Protein AF-A0A7Z0QIS0-F1 (afdb_monomer)

InterPro domains:
  IPR009291 Vacuolar protein sorting-associated protein 62 [PF06101] (7-170)

Sequence (200 aa):
MAWPTLAELVSNFAPILHLDKDEVNLPSSTDWYIGQVGYQAAGGIYSGPGQWNWGTAEQSSPDDYLVAPQAIWASLMKGYIPTATSYVHVLPVDDRTDMVDLQYWLFYPYNGQETFEVTGWTGSTGQALMPLSIHWGDWECVTVRVNIDQQVLGVFFSQHSGGQWCSPNDGFLSLSGTHPNVYVAERVACQLSGREQQHL

Secondary structure (DSSP, 8-state):
-----HHHHHHHT--EEEE-TT-----B-HHHHHHHSEEE-TTS-EE-TTS--GGG-SS--TT-EEE--GGGHHHHHT--GGG--EEEEEEEETTEEEEEEEEEEEEEEEEEEEEEEEE-TTS-EEEEEEEEEEEEEEEEEEEEEEETTS-EEEEEEEETTEEEEE-TTSSS-EEETTEEEEEES-SSSSEE--S-EE--

Radius of gyration: 19.56 Å; Cα contacts (8 Å, |Δi|>4): 401; chains: 1; bounding box: 49×55×50 Å

Solvent-accessible surface area (backbone atoms only — not comparable to full-atom values): 11487 Å² total; per-residue (Å²): 131,72,78,71,54,72,67,54,52,55,63,56,47,41,65,46,79,44,71,37,92,86,61,58,61,30,44,15,25,67,70,62,49,53,51,62,26,19,44,35,44,64,98,56,66,72,31,54,50,70,68,61,53,80,93,70,52,87,76,79,55,94,73,37,47,77,42,76,51,75,96,45,45,82,57,44,30,45,32,40,64,96,58,43,48,75,50,75,48,81,38,76,37,85,100,36,95,55,34,36,34,39,35,41,32,37,34,22,46,29,54,50,54,39,34,49,46,48,67,44,99,86,73,51,74,48,76,46,79,40,94,82,44,67,49,70,63,41,78,49,48,39,33,40,30,33,37,61,86,75,42,77,62,31,37,33,29,40,42,90,100,49,62,48,78,40,32,64,86,71,77,61,43,51,62,66,82,63,16,38,57,41,32,37,69,43,103,54,97,58,36,38,61,59,62,60,74,57,86,111

Foldseek 3Di:
DDDDDPVCLCVLAAADEDEPPPQQFDFEDPVVLQQQKWKDDDVDDIQGRPRDDPVPCPDDDPPIDIGHDPVCPSVLRNYDVVHWDWDWDWADDPPDPFKIKIKTKTKTQWLDFAKDWDQDPVRDIDIDTDPPRTDGIDIWIKIFMAGNVGATQWIWGDDPPGTDTDGPPNVQWDDPNSHTHEYECDPGPHHRDSYDDDDD

Organism: NCBI:txid2823807

Mean predicted aligned error: 8.11 Å

Structure (mmCIF, N/CA/C/O backbone):
data_AF-A0A7Z0QIS0-F1
#
_entry.id   AF-A0A7Z0QIS0-F1
#
loop_
_atom_site.group_PDB
_atom_site.id
_atom_site.type_symbol
_atom_site.label_atom_id
_atom_site.label_alt_id
_atom_site.label_comp_id
_atom_site.label_asym_id
_atom_site.label_entity_id
_atom_site.label_seq_id
_atom_site.pdbx_PDB_ins_code
_atom_site.Cartn_x
_atom_site.Cartn_y
_atom_site.Cartn_z
_atom_site.occupancy
_atom_site.B_iso_or_equiv
_atom_site.auth_seq_id
_atom_site.auth_comp_id
_atom_site.auth_asym_id
_atom_site.auth_atom_id
_atom_site.pdbx_PDB_model_num
ATOM 1 N N . MET A 1 1 ? -14.471 -6.073 27.883 1.00 63.09 1 MET A N 1
ATOM 2 C CA . MET A 1 1 ? -14.705 -6.787 26.609 1.00 63.09 1 MET A CA 1
ATOM 3 C C . MET A 1 1 ? -13.397 -7.419 26.160 1.00 63.09 1 MET A C 1
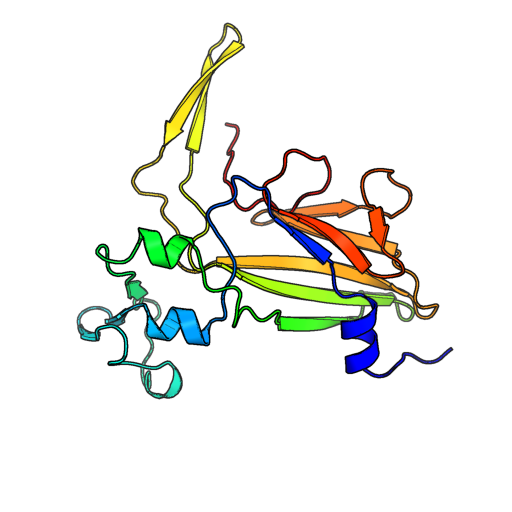ATOM 5 O O . MET A 1 1 ? -12.363 -7.047 26.700 1.00 63.09 1 MET A O 1
ATOM 9 N N . ALA A 1 2 ? -13.443 -8.409 25.270 1.00 84.31 2 ALA A N 1
ATOM 10 C CA . ALA A 1 2 ? -12.252 -9.037 24.698 1.00 84.31 2 ALA A CA 1
ATOM 11 C C . ALA A 1 2 ? -12.100 -8.587 23.242 1.00 84.31 2 ALA A C 1
ATOM 13 O O . ALA A 1 2 ? -13.108 -8.351 22.576 1.00 84.31 2 ALA A O 1
ATOM 14 N N . TRP A 1 3 ? -10.860 -8.478 22.765 1.00 91.62 3 TRP A N 1
ATOM 15 C CA . TRP A 1 3 ? -10.592 -8.241 21.350 1.00 91.62 3 TRP A CA 1
ATOM 16 C C . TRP A 1 3 ? -11.151 -9.394 20.499 1.00 91.62 3 TRP A C 1
ATOM 18 O O . TRP A 1 3 ? -11.109 -10.547 20.948 1.00 91.62 3 TRP A O 1
ATOM 28 N N . PRO A 1 4 ? -11.658 -9.113 19.285 1.00 92.75 4 PRO A N 1
ATOM 29 C CA . PRO A 1 4 ? -11.966 -10.157 18.316 1.00 92.75 4 PRO A CA 1
ATOM 30 C C . PRO A 1 4 ? -10.673 -10.844 17.847 1.00 92.75 4 PRO A C 1
ATOM 32 O O . PRO A 1 4 ? -9.563 -10.472 18.246 1.00 92.75 4 PRO A O 1
ATOM 35 N N . THR A 1 5 ? -10.790 -11.861 16.994 1.00 95.19 5 THR A N 1
ATOM 36 C CA . THR A 1 5 ? -9.597 -12.464 16.384 1.00 95.19 5 THR A CA 1
ATOM 37 C C . THR A 1 5 ? -8.830 -11.429 15.556 1.00 95.19 5 THR A C 1
ATOM 39 O O . THR A 1 5 ? -9.401 -10.454 15.070 1.00 95.19 5 THR A O 1
ATOM 42 N N . LEU A 1 6 ? -7.529 -11.653 15.344 1.00 93.75 6 LEU A N 1
ATOM 43 C CA . LEU A 1 6 ? -6.703 -10.753 14.531 1.00 93.75 6 LEU A CA 1
ATOM 44 C C . LEU A 1 6 ? -7.280 -10.559 13.119 1.00 93.75 6 LEU A C 1
ATOM 46 O O . LEU A 1 6 ? -7.303 -9.444 12.609 1.00 93.75 6 LEU A O 1
ATOM 50 N N . ALA A 1 7 ? -7.783 -11.636 12.511 1.00 95.19 7 ALA A N 1
ATOM 51 C CA . ALA A 1 7 ? -8.381 -11.593 11.180 1.00 95.19 7 ALA A CA 1
ATOM 52 C C . ALA A 1 7 ? -9.670 -10.758 11.151 1.00 95.19 7 ALA A C 1
ATOM 54 O O . ALA A 1 7 ? -9.850 -9.946 10.248 1.00 95.19 7 ALA A O 1
ATOM 55 N N . GLU A 1 8 ? -10.544 -10.915 12.149 1.00 95.81 8 GLU A N 1
ATOM 56 C CA . GLU A 1 8 ? -11.755 -10.096 12.277 1.00 95.81 8 GLU A CA 1
ATOM 57 C C . GLU A 1 8 ? -11.409 -8.630 12.528 1.00 95.81 8 GLU A C 1
ATOM 59 O O . GLU A 1 8 ? -11.987 -7.756 11.896 1.00 95.81 8 GLU A O 1
ATOM 64 N N . LEU A 1 9 ? -10.439 -8.348 13.402 1.00 95.38 9 LEU A N 1
ATOM 65 C CA . LEU A 1 9 ? -9.998 -6.987 13.696 1.00 95.38 9 LEU A CA 1
ATOM 66 C C . LEU A 1 9 ? -9.494 -6.281 12.428 1.00 95.38 9 LEU A C 1
ATOM 68 O O . LEU A 1 9 ? -9.959 -5.198 12.089 1.00 95.38 9 LEU A O 1
ATOM 72 N N . VAL A 1 10 ? -8.589 -6.923 11.692 1.00 96.75 10 VAL A N 1
ATOM 73 C CA . VAL A 1 10 ? -8.047 -6.383 10.439 1.00 96.75 10 VAL A CA 1
ATOM 74 C C . VAL A 1 10 ? -9.136 -6.244 9.372 1.00 96.75 10 VAL A C 1
ATOM 76 O O . VAL A 1 10 ? -9.196 -5.240 8.672 1.00 96.75 10 VAL A O 1
ATOM 79 N N . SER A 1 11 ? -10.034 -7.222 9.245 1.00 96.62 11 SER A N 1
ATOM 80 C CA . SER A 1 11 ? -11.086 -7.160 8.229 1.00 96.62 11 SER A CA 1
ATOM 81 C C . SER A 1 11 ? -12.150 -6.108 8.546 1.00 96.62 11 SER A C 1
ATOM 83 O O . SER A 1 11 ? -12.613 -5.436 7.631 1.00 96.62 11 SER A O 1
ATOM 85 N N . ASN A 1 12 ? -12.552 -5.953 9.810 1.00 96.94 12 ASN A N 1
ATOM 86 C CA . ASN A 1 12 ? -13.653 -5.068 10.208 1.00 96.94 12 ASN A CA 1
ATOM 87 C C . ASN A 1 12 ? -13.291 -3.585 10.092 1.00 96.94 12 ASN A C 1
ATOM 89 O O . ASN A 1 12 ? -14.176 -2.750 9.929 1.00 96.94 12 ASN A O 1
ATOM 93 N N . PHE A 1 13 ? -12.007 -3.247 10.183 1.00 97.56 13 PHE A N 1
ATOM 94 C CA . PHE A 1 13 ? -11.531 -1.862 10.176 1.00 97.56 13 PHE A CA 1
ATOM 95 C C . PHE A 1 13 ? -10.683 -1.528 8.947 1.00 97.56 13 PHE A C 1
ATOM 97 O O . PHE A 1 13 ? -10.024 -0.487 8.923 1.00 97.56 13 PHE A O 1
ATOM 104 N N . ALA A 1 14 ? -10.692 -2.395 7.930 1.00 97.25 14 ALA A N 1
ATOM 105 C CA . ALA A 1 14 ? -9.973 -2.159 6.687 1.00 97.25 14 ALA A CA 1
ATOM 106 C C . ALA A 1 14 ? -10.491 -0.885 5.996 1.00 97.25 14 ALA A C 1
ATOM 108 O O . ALA A 1 14 ? -11.708 -0.729 5.860 1.00 97.25 14 ALA A O 1
ATOM 109 N N . PRO A 1 15 ? -9.616 0.026 5.545 1.00 95.81 15 PRO A N 1
ATOM 110 C CA . PRO A 1 15 ? -10.049 1.208 4.818 1.00 95.81 15 PRO A CA 1
ATOM 111 C C . PRO A 1 15 ? -10.618 0.839 3.443 1.00 95.81 15 PRO A C 1
ATOM 113 O O . PRO A 1 15 ? -10.159 -0.095 2.783 1.00 95.81 15 PRO A O 1
ATOM 116 N N . ILE A 1 16 ? -11.595 1.618 2.989 1.00 95.00 16 ILE A N 1
ATOM 117 C CA . ILE A 1 16 ? -12.055 1.629 1.601 1.00 95.00 16 ILE A CA 1
ATOM 118 C C . ILE A 1 16 ? -11.274 2.723 0.885 1.00 95.00 16 ILE A C 1
ATOM 120 O O . ILE A 1 16 ? -11.418 3.904 1.201 1.00 95.00 16 ILE A O 1
ATOM 124 N N . LEU A 1 17 ? -10.449 2.319 -0.077 1.00 90.50 17 LEU A N 1
ATOM 125 C CA . LEU A 1 17 ? -9.687 3.243 -0.906 1.00 90.50 17 LEU A CA 1
ATOM 126 C C . LEU A 1 17 ? -10.546 3.731 -2.071 1.00 90.50 17 LEU A C 1
ATOM 128 O O . LEU A 1 17 ? -11.044 2.932 -2.866 1.00 90.50 17 LEU A O 1
ATOM 132 N N . HIS A 1 18 ? -10.663 5.044 -2.191 1.00 88.94 18 HIS A N 1
ATOM 133 C CA . HIS A 1 18 ? -11.250 5.733 -3.330 1.00 88.94 18 HIS A CA 1
ATOM 134 C C . HIS A 1 18 ? -10.100 6.335 -4.132 1.00 88.94 18 HIS A C 1
ATOM 136 O O . HIS A 1 18 ? -9.403 7.230 -3.657 1.00 88.94 18 HIS A O 1
ATOM 142 N N . LEU A 1 19 ? -9.858 5.785 -5.318 1.00 84.00 19 LEU A N 1
ATOM 143 C CA . LEU A 1 19 ? -8.818 6.267 -6.221 1.00 84.00 19 LEU A CA 1
ATOM 144 C C . LEU A 1 19 ? -9.416 7.357 -7.110 1.00 84.00 19 LEU A C 1
ATOM 146 O O . LEU A 1 19 ? -10.493 7.148 -7.680 1.00 84.00 19 LEU A O 1
ATOM 150 N N . ASP A 1 20 ? -8.731 8.496 -7.230 1.00 82.31 20 ASP A N 1
ATOM 151 C CA . ASP A 1 20 ? -9.156 9.548 -8.153 1.00 82.31 20 ASP A CA 1
ATOM 152 C C . ASP A 1 20 ? -9.256 8.987 -9.586 1.00 82.31 20 ASP A C 1
ATOM 154 O O . ASP A 1 20 ? -8.468 8.142 -10.015 1.00 82.31 20 ASP A O 1
ATOM 158 N N . LYS A 1 21 ? -10.253 9.446 -10.348 1.00 80.25 21 LYS A N 1
ATOM 159 C CA . LYS A 1 21 ? -10.489 8.999 -11.733 1.00 80.25 21 LYS A CA 1
ATOM 160 C C . LYS A 1 21 ? -9.312 9.297 -12.675 1.00 80.25 21 LYS A C 1
ATOM 162 O O . LYS A 1 21 ? -9.190 8.644 -13.711 1.00 80.25 21 LYS A O 1
ATOM 167 N N . ASP A 1 22 ? -8.505 10.303 -12.342 1.00 79.25 22 ASP A N 1
ATOM 168 C CA . ASP A 1 22 ? -7.311 10.728 -13.067 1.00 79.25 22 ASP A CA 1
ATOM 169 C C . ASP A 1 22 ? -6.033 10.181 -12.403 1.00 79.25 22 ASP A C 1
ATOM 171 O O . ASP A 1 22 ? -4.921 10.560 -12.794 1.00 79.25 22 ASP A O 1
ATOM 175 N N . GLU A 1 23 ? -6.169 9.306 -11.398 1.00 80.81 23 GLU A N 1
ATOM 176 C CA . GLU A 1 23 ? -5.038 8.611 -10.803 1.00 80.81 23 GLU A CA 1
ATOM 177 C C . GLU A 1 23 ? -4.550 7.504 -11.737 1.00 80.81 23 GLU A C 1
ATOM 179 O O . GLU A 1 23 ? -5.297 6.629 -12.182 1.00 80.81 23 GLU A O 1
ATOM 184 N N . VAL A 1 24 ? -3.268 7.584 -12.075 1.00 81.00 24 VAL A N 1
ATOM 185 C CA . VAL A 1 24 ? -2.614 6.692 -13.037 1.00 81.00 24 VAL A CA 1
ATOM 186 C C . VAL A 1 24 ? -1.645 5.739 -12.352 1.00 81.00 24 VAL A C 1
ATOM 188 O O . VAL A 1 24 ? -1.289 4.723 -12.951 1.00 81.00 24 VAL A O 1
ATOM 191 N N . ASN A 1 25 ? -1.272 6.044 -11.108 1.00 87.12 25 ASN A N 1
ATOM 192 C CA . ASN A 1 25 ? -0.418 5.244 -10.254 1.00 87.12 25 ASN A CA 1
ATOM 193 C C . ASN A 1 25 ? -1.305 4.384 -9.361 1.00 87.12 25 ASN A C 1
ATOM 195 O O . ASN A 1 25 ? -1.931 4.869 -8.421 1.00 87.12 25 ASN A O 1
ATOM 199 N N . LEU A 1 26 ? -1.400 3.096 -9.679 1.00 90.06 26 LEU A N 1
ATOM 200 C CA . LEU A 1 26 ? -2.284 2.176 -8.962 1.00 90.06 26 LEU A CA 1
ATOM 201 C C . LEU A 1 26 ? -1.458 1.165 -8.159 1.00 90.06 26 LEU A C 1
ATOM 203 O O . LEU A 1 26 ? -0.320 0.860 -8.534 1.00 90.06 26 LEU A O 1
ATOM 207 N N . PRO A 1 27 ? -2.016 0.600 -7.074 1.00 92.81 27 PRO A N 1
ATOM 208 C CA . PRO A 1 27 ? -1.289 -0.363 -6.267 1.00 92.81 27 PRO A CA 1
ATOM 209 C C . PRO A 1 27 ? -1.117 -1.709 -6.988 1.00 92.81 27 PRO A C 1
ATOM 211 O O . PRO A 1 27 ? -1.795 -2.041 -7.968 1.00 92.81 27 PRO A O 1
ATOM 214 N N . SER A 1 28 ? -0.200 -2.519 -6.470 1.00 94.81 28 SER A N 1
ATOM 215 C CA . SER A 1 28 ? 0.034 -3.902 -6.899 1.00 94.81 28 SER A CA 1
ATOM 216 C C . SER A 1 28 ? 0.524 -4.753 -5.723 1.00 94.81 28 SER A C 1
ATOM 218 O O . SER A 1 28 ? 0.742 -4.237 -4.628 1.00 94.81 28 SER A O 1
ATOM 220 N N . SER A 1 29 ? 0.705 -6.061 -5.921 1.00 94.88 29 SER A N 1
ATOM 221 C CA . SER A 1 29 ? 1.529 -6.842 -4.995 1.00 94.88 29 SER A CA 1
ATOM 222 C C . SER A 1 29 ? 3.010 -6.644 -5.289 1.00 94.88 29 SER A C 1
ATOM 224 O O . SER A 1 29 ? 3.428 -6.497 -6.440 1.00 94.88 29 SER A O 1
ATOM 226 N N . THR A 1 30 ? 3.820 -6.760 -4.241 1.00 93.06 30 THR A N 1
ATOM 227 C CA . THR A 1 30 ? 5.277 -6.874 -4.353 1.00 93.06 30 THR A CA 1
ATOM 228 C C . THR A 1 30 ? 5.679 -8.020 -5.276 1.00 93.06 30 THR A C 1
ATOM 230 O O . THR A 1 30 ? 6.542 -7.837 -6.123 1.00 93.06 30 THR A O 1
ATOM 233 N N . ASP A 1 31 ? 5.015 -9.175 -5.188 1.00 91.75 31 ASP A N 1
ATOM 234 C CA . ASP A 1 31 ? 5.336 -10.344 -6.017 1.00 91.75 31 ASP A CA 1
ATOM 235 C C . ASP A 1 31 ? 5.151 -10.066 -7.512 1.00 91.75 31 ASP A C 1
ATOM 237 O O . ASP A 1 31 ? 6.001 -10.429 -8.327 1.00 91.75 31 ASP A O 1
ATOM 241 N N . TRP A 1 32 ? 4.060 -9.382 -7.881 1.00 93.81 32 TRP A N 1
ATOM 242 C CA . TRP A 1 32 ? 3.836 -8.983 -9.267 1.00 93.81 32 TRP A CA 1
ATOM 243 C C . TRP A 1 32 ? 4.928 -8.023 -9.740 1.00 93.81 32 TRP A C 1
ATOM 245 O O . TRP A 1 32 ? 5.511 -8.247 -10.804 1.00 93.81 32 TRP A O 1
ATOM 255 N N . TYR A 1 33 ? 5.232 -7.000 -8.934 1.00 93.62 33 TYR A N 1
ATOM 256 C CA . TYR A 1 33 ? 6.229 -5.976 -9.245 1.00 93.62 33 TYR A CA 1
ATOM 257 C C . TYR A 1 33 ? 7.642 -6.546 -9.404 1.00 93.62 33 TYR A C 1
ATOM 259 O O . TYR A 1 33 ? 8.321 -6.239 -10.384 1.00 93.62 33 TYR A O 1
ATOM 267 N N . ILE A 1 34 ? 8.067 -7.424 -8.493 1.00 91.75 34 ILE A N 1
ATOM 268 C CA . ILE A 1 34 ? 9.366 -8.109 -8.553 1.00 91.75 34 ILE A CA 1
ATOM 269 C C . ILE A 1 34 ? 9.491 -8.914 -9.852 1.00 91.75 34 ILE A C 1
ATOM 271 O O . ILE A 1 34 ? 10.554 -8.932 -10.468 1.00 91.75 34 ILE A O 1
ATOM 275 N N . GLY A 1 35 ? 8.392 -9.506 -10.330 1.00 92.12 35 GLY A N 1
ATOM 276 C CA . GLY A 1 35 ? 8.349 -10.168 -11.634 1.00 92.12 35 GLY A CA 1
ATOM 277 C C . GLY A 1 35 ? 8.506 -9.232 -12.843 1.00 92.12 35 GLY A C 1
ATOM 278 O O . GLY A 1 35 ? 8.837 -9.716 -13.924 1.00 92.12 35 GLY A O 1
ATOM 279 N N . GLN A 1 36 ? 8.284 -7.920 -12.688 1.00 93.81 36 GLN A N 1
ATOM 280 C CA . GLN A 1 36 ? 8.376 -6.929 -13.773 1.00 93.81 36 GLN A CA 1
ATOM 281 C C . GLN A 1 36 ? 9.726 -6.210 -13.850 1.00 93.81 36 GLN A C 1
ATOM 283 O O . GLN A 1 36 ? 10.081 -5.692 -14.912 1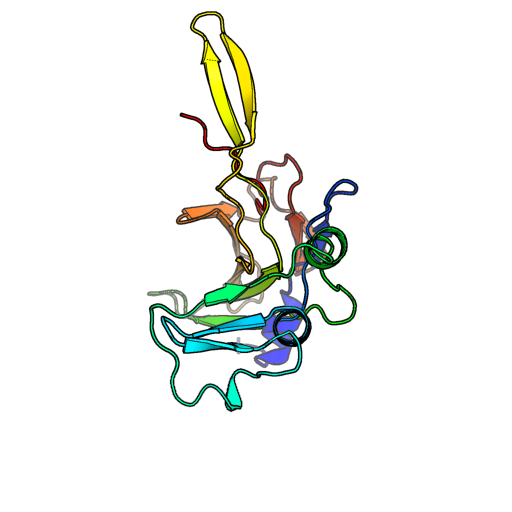.00 93.81 36 GLN A O 1
ATOM 288 N N . VAL A 1 37 ? 10.466 -6.128 -12.745 1.00 93.44 37 VAL A N 1
ATOM 289 C CA . VAL A 1 37 ? 11.715 -5.356 -12.673 1.00 93.44 37 VAL A CA 1
ATOM 290 C C . VAL A 1 37 ? 12.937 -6.261 -12.748 1.00 93.44 37 VAL A C 1
ATOM 292 O O . VAL A 1 37 ? 12.859 -7.455 -12.476 1.00 93.44 37 VAL A O 1
ATOM 295 N N . GLY A 1 38 ? 14.067 -5.712 -13.182 1.00 92.69 38 GLY A N 1
ATOM 296 C CA . GLY A 1 38 ? 15.359 -6.389 -13.099 1.00 92.69 38 GLY A CA 1
ATOM 297 C C . GLY A 1 38 ? 16.068 -6.085 -11.783 1.00 92.69 38 GLY A C 1
ATOM 298 O O . GLY A 1 38 ? 15.693 -5.154 -11.071 1.00 92.69 38 GLY A O 1
ATOM 299 N N . TYR A 1 39 ? 17.127 -6.830 -11.502 1.00 91.69 39 TYR A N 1
ATOM 300 C CA . TYR A 1 39 ? 18.010 -6.616 -10.360 1.00 91.69 39 TYR A CA 1
ATOM 301 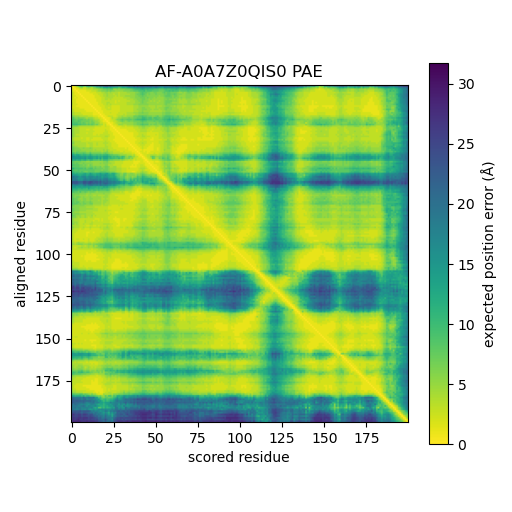C C . TYR A 1 39 ? 19.429 -6.347 -10.850 1.00 91.69 39 TYR A C 1
ATOM 303 O O . TYR A 1 39 ? 19.972 -7.089 -11.675 1.00 91.69 39 TYR A O 1
ATOM 311 N N . GLN A 1 40 ? 20.016 -5.262 -10.356 1.00 91.25 40 GLN A N 1
ATOM 312 C CA . GLN A 1 40 ? 21.382 -4.862 -10.644 1.00 91.25 40 GLN A CA 1
ATOM 313 C C . GLN A 1 40 ? 22.228 -5.026 -9.385 1.00 91.25 40 GLN A C 1
ATOM 315 O O . GLN A 1 40 ? 22.100 -4.246 -8.443 1.00 91.25 40 GLN A O 1
ATOM 320 N N . ALA A 1 41 ? 23.133 -6.004 -9.411 1.00 89.25 41 ALA A N 1
ATOM 321 C CA . ALA A 1 41 ? 24.167 -6.135 -8.394 1.00 89.25 41 ALA A CA 1
ATOM 322 C C . ALA A 1 41 ? 25.244 -5.051 -8.576 1.00 89.25 41 ALA A C 1
ATOM 324 O O . ALA A 1 41 ? 25.685 -4.789 -9.704 1.00 89.25 41 ALA A O 1
ATOM 325 N N . ALA A 1 42 ? 25.703 -4.434 -7.495 1.00 86.94 42 ALA A N 1
ATOM 326 C CA . ALA A 1 42 ? 26.720 -3.391 -7.518 1.00 86.94 42 ALA A CA 1
ATOM 327 C C . ALA A 1 42 ? 28.041 -3.911 -8.109 1.00 86.94 42 ALA A C 1
ATOM 329 O O . ALA A 1 42 ? 28.661 -4.837 -7.589 1.00 86.94 42 ALA A O 1
ATOM 330 N N . GLY A 1 43 ? 28.463 -3.342 -9.245 1.00 83.69 43 GLY A N 1
ATOM 331 C CA . GLY A 1 43 ? 29.641 -3.816 -9.989 1.00 83.69 43 GLY A CA 1
ATOM 332 C C . GLY A 1 43 ? 29.502 -5.232 -10.574 1.00 83.69 43 GLY A C 1
ATOM 333 O O . GLY A 1 43 ? 30.492 -5.791 -11.047 1.00 83.69 43 GLY A O 1
ATOM 334 N N . GLY A 1 44 ? 28.297 -5.806 -10.537 1.00 85.88 44 GLY A N 1
ATOM 335 C CA . GLY A 1 44 ? 27.991 -7.173 -10.944 1.00 85.88 44 GLY A CA 1
ATOM 336 C C . GLY A 1 44 ? 27.087 -7.271 -12.175 1.00 85.88 44 GLY A C 1
ATOM 337 O O . GLY A 1 44 ? 26.961 -6.344 -12.978 1.00 85.88 44 GLY A O 1
ATOM 338 N N . ILE A 1 45 ? 26.470 -8.444 -12.336 1.00 87.31 45 ILE A N 1
ATOM 339 C CA . ILE A 1 45 ? 25.633 -8.780 -13.492 1.00 87.31 45 ILE A CA 1
ATOM 340 C C . ILE A 1 45 ? 24.210 -8.255 -13.286 1.00 87.31 45 ILE A C 1
ATOM 342 O O . ILE A 1 45 ? 23.598 -8.463 -12.240 1.00 87.31 45 ILE A O 1
ATOM 346 N N . TYR A 1 46 ? 23.674 -7.625 -14.328 1.00 91.12 46 TYR A N 1
ATOM 347 C CA . TYR A 1 46 ? 22.250 -7.338 -14.439 1.00 91.12 46 TYR A CA 1
ATOM 348 C C . TYR A 1 46 ? 21.456 -8.622 -14.700 1.00 91.12 46 TYR A C 1
ATOM 350 O O . TYR A 1 46 ? 21.728 -9.333 -15.671 1.00 91.12 46 TYR A O 1
ATOM 358 N N . SER A 1 47 ? 20.440 -8.879 -13.879 1.00 91.38 47 SER A N 1
ATOM 359 C CA . SER A 1 47 ? 19.452 -9.936 -14.105 1.00 91.38 47 SER A CA 1
ATOM 360 C C . SER A 1 47 ? 18.131 -9.312 -14.542 1.00 91.38 47 SER A C 1
ATOM 362 O O . SER A 1 47 ? 17.544 -8.513 -13.812 1.00 91.38 47 SER A O 1
ATOM 364 N N . GLY A 1 48 ? 17.663 -9.663 -15.741 1.00 91.38 48 GLY A N 1
ATOM 365 C CA . GLY A 1 48 ? 16.413 -9.130 -16.278 1.00 91.38 48 GLY A CA 1
ATOM 366 C C . GLY A 1 48 ? 15.171 -9.613 -15.518 1.00 91.38 48 GLY A C 1
ATOM 367 O O . GLY A 1 48 ? 15.262 -10.548 -14.717 1.00 91.38 48 GLY A O 1
ATOM 368 N N . PRO A 1 49 ? 13.991 -9.026 -15.786 1.00 91.75 49 PRO A N 1
ATOM 369 C CA . PRO A 1 49 ? 12.731 -9.488 -15.209 1.00 91.75 49 PRO A CA 1
ATOM 370 C C . PRO A 1 49 ? 12.535 -11.000 -15.382 1.00 91.75 49 PRO A C 1
ATOM 372 O O . PRO A 1 49 ? 12.770 -11.550 -16.460 1.00 91.75 49 PRO A O 1
ATOM 375 N N . GLY A 1 50 ? 12.150 -11.682 -14.301 1.00 87.06 50 GLY A N 1
ATOM 376 C CA . GLY A 1 50 ? 11.970 -13.140 -14.268 1.00 87.06 50 GLY A CA 1
ATOM 377 C C . GLY A 1 50 ? 13.261 -13.972 -14.235 1.00 87.06 50 GLY A C 1
ATOM 378 O O . GLY A 1 50 ? 13.180 -15.196 -14.142 1.00 87.06 50 GLY A O 1
ATOM 379 N N . GLN A 1 51 ? 14.443 -13.348 -14.288 1.00 88.69 51 GLN A N 1
ATOM 380 C CA . GLN A 1 51 ? 15.740 -14.033 -14.155 1.00 88.69 51 GLN A CA 1
ATOM 381 C C . GLN A 1 51 ? 16.308 -13.990 -12.731 1.00 88.69 51 GLN A C 1
ATOM 383 O O . GLN A 1 51 ? 17.374 -14.544 -12.480 1.00 88.69 51 GLN A O 1
ATOM 388 N N . TRP A 1 52 ? 15.609 -13.339 -11.806 1.00 87.44 52 TRP A N 1
ATOM 389 C CA . TRP A 1 52 ? 15.983 -13.230 -10.404 1.00 87.44 52 TRP A CA 1
ATOM 390 C C . TRP A 1 52 ? 14.733 -13.343 -9.529 1.00 87.44 52 TRP A C 1
ATOM 392 O O . TRP A 1 52 ? 13.608 -13.124 -9.984 1.00 87.44 52 TRP A O 1
ATOM 402 N N . ASN A 1 53 ? 14.930 -13.700 -8.266 1.00 79.38 53 ASN A N 1
ATOM 403 C CA . ASN A 1 53 ? 13.921 -13.565 -7.225 1.00 79.38 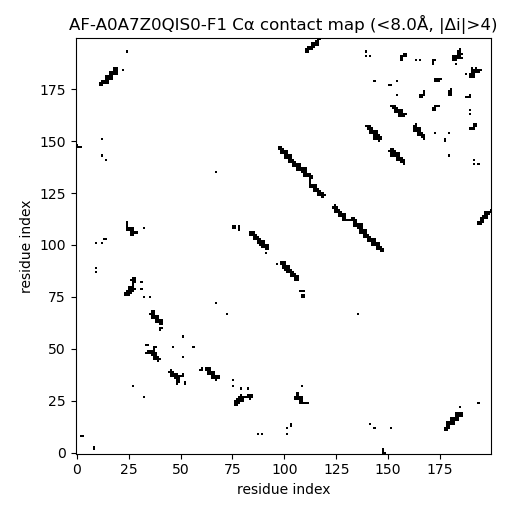53 ASN A CA 1
ATOM 404 C C . ASN A 1 53 ? 14.607 -13.261 -5.888 1.00 79.38 53 ASN A C 1
ATOM 406 O O . A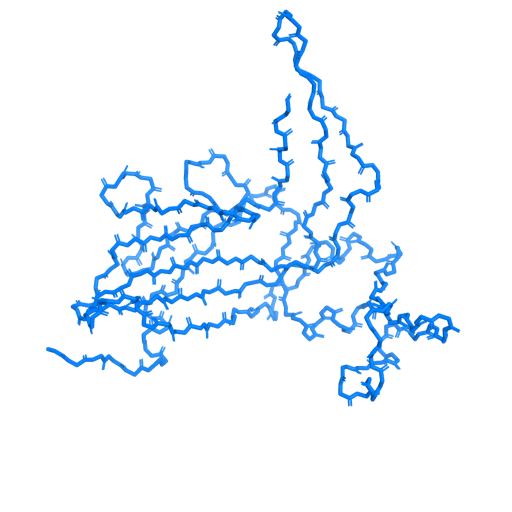SN A 1 53 ? 15.789 -13.566 -5.706 1.00 79.38 53 ASN A O 1
ATOM 410 N N . TRP A 1 54 ? 13.852 -12.700 -4.943 1.00 70.62 54 TRP A N 1
ATOM 411 C CA . TRP A 1 54 ? 14.373 -12.350 -3.620 1.00 70.62 54 TRP A CA 1
ATOM 412 C C . TRP A 1 54 ? 14.978 -13.548 -2.872 1.00 70.62 54 TRP A C 1
ATOM 414 O O . TRP A 1 54 ? 16.034 -13.430 -2.266 1.00 70.62 54 TRP A O 1
ATOM 424 N N . GLY A 1 55 ? 14.360 -14.730 -2.970 1.00 69.75 55 GLY A N 1
ATOM 425 C CA . GLY A 1 55 ? 14.847 -15.950 -2.314 1.00 69.75 55 GLY A CA 1
ATOM 426 C C . GLY A 1 55 ? 16.181 -16.481 -2.855 1.00 69.75 55 GLY A C 1
ATOM 427 O O . GLY A 1 55 ? 16.840 -17.255 -2.170 1.00 69.75 55 GLY A O 1
ATOM 428 N N . THR A 1 56 ? 16.582 -16.069 -4.060 1.00 64.31 56 THR A N 1
ATOM 429 C CA . THR A 1 56 ? 17.859 -16.422 -4.709 1.00 64.31 56 THR A CA 1
ATOM 430 C C . THR A 1 56 ? 18.909 -15.319 -4.619 1.00 64.31 56 THR A C 1
ATOM 432 O O . THR A 1 56 ? 20.044 -15.529 -5.043 1.00 64.31 56 THR A O 1
ATOM 435 N N . ALA A 1 57 ? 18.558 -14.150 -4.073 1.00 63.50 57 ALA A N 1
ATOM 436 C CA . ALA A 1 57 ? 19.511 -13.086 -3.788 1.00 63.50 57 ALA A CA 1
ATOM 437 C C . ALA A 1 57 ? 20.324 -13.465 -2.536 1.00 63.50 57 ALA A C 1
ATOM 439 O O . ALA A 1 57 ? 20.156 -12.899 -1.462 1.00 63.50 57 ALA A O 1
ATOM 440 N N . GLU A 1 58 ? 21.190 -14.476 -2.655 1.00 59.91 58 GLU A N 1
ATOM 441 C CA . GLU A 1 58 ? 22.016 -14.971 -1.542 1.00 59.91 58 GLU A CA 1
ATOM 442 C C . GLU A 1 58 ? 23.049 -13.930 -1.064 1.00 59.91 58 GLU A C 1
ATOM 444 O O . GLU A 1 58 ? 23.603 -14.057 0.027 1.00 59.91 58 GLU A O 1
ATOM 449 N N . GLN A 1 59 ? 23.291 -12.883 -1.861 1.00 62.69 59 GLN A N 1
ATOM 450 C CA . GLN A 1 59 ? 24.126 -11.732 -1.522 1.00 62.69 59 GLN A CA 1
ATOM 451 C C . GLN A 1 59 ? 23.480 -10.454 -2.056 1.00 62.69 59 GLN A C 1
ATOM 453 O O . GLN A 1 59 ? 23.773 -10.027 -3.167 1.00 62.69 59 GLN A O 1
ATOM 458 N N . SER A 1 60 ? 22.600 -9.846 -1.263 1.00 74.06 60 SER A N 1
ATOM 459 C CA . SER A 1 60 ? 22.198 -8.456 -1.475 1.00 74.06 60 SER A CA 1
ATOM 460 C C . SER A 1 60 ? 23.228 -7.522 -0.832 1.00 74.06 60 SER A C 1
ATOM 462 O O . SER A 1 60 ? 23.493 -7.624 0.370 1.00 74.06 60 SER A O 1
ATOM 464 N N . SER A 1 61 ? 23.789 -6.607 -1.610 1.00 83.12 61 SER A N 1
ATOM 465 C CA . SER A 1 61 ? 24.571 -5.461 -1.148 1.00 83.12 61 SER A CA 1
ATOM 466 C C . SER A 1 61 ? 23.660 -4.242 -0.942 1.00 83.12 61 SER A C 1
ATOM 468 O O . SER A 1 61 ? 22.692 -4.081 -1.686 1.00 83.12 61 SER A O 1
ATOM 470 N N . PRO A 1 62 ? 23.973 -3.331 -0.001 1.00 84.62 62 PRO A N 1
ATOM 471 C CA . PRO A 1 62 ? 23.305 -2.028 0.100 1.00 84.62 62 PRO A CA 1
ATOM 472 C C . PRO A 1 62 ? 23.394 -1.171 -1.172 1.00 84.62 62 PRO A C 1
ATOM 474 O O . PRO A 1 62 ? 22.594 -0.258 -1.342 1.00 84.62 62 PRO A O 1
ATOM 477 N N . ASP A 1 63 ? 24.364 -1.460 -2.042 1.00 88.50 63 ASP A N 1
ATOM 478 C CA . ASP A 1 63 ? 24.575 -0.756 -3.311 1.00 88.50 63 ASP A CA 1
ATOM 479 C C . ASP A 1 63 ? 23.797 -1.381 -4.488 1.00 88.50 63 ASP A C 1
ATOM 481 O O . ASP A 1 63 ? 23.863 -0.880 -5.614 1.00 88.50 63 ASP A O 1
ATOM 485 N N . ASP A 1 64 ? 23.091 -2.492 -4.262 1.00 88.56 64 ASP A N 1
ATOM 486 C CA . ASP A 1 64 ? 22.257 -3.118 -5.284 1.00 88.56 64 ASP A CA 1
ATOM 487 C C . ASP A 1 64 ? 20.941 -2.364 -5.450 1.00 88.56 64 ASP A C 1
ATOM 489 O O . ASP A 1 64 ? 20.408 -1.777 -4.507 1.00 88.56 64 ASP A O 1
ATOM 493 N N . TYR A 1 65 ? 20.365 -2.420 -6.649 1.00 89.19 65 TYR A N 1
ATOM 494 C CA . TYR A 1 65 ? 19.101 -1.744 -6.915 1.00 89.19 65 TYR A CA 1
ATOM 495 C C . TYR A 1 65 ? 18.241 -2.470 -7.941 1.00 89.19 65 TYR A C 1
ATOM 497 O O . TYR A 1 65 ? 18.707 -3.257 -8.771 1.00 89.19 65 TYR A O 1
ATOM 505 N N . LEU A 1 66 ? 16.943 -2.186 -7.873 1.00 90.81 66 LEU A N 1
ATOM 506 C CA . LEU A 1 66 ? 15.972 -2.663 -8.844 1.00 90.81 66 LEU A CA 1
ATOM 507 C C . LEU A 1 66 ? 15.929 -1.725 -10.043 1.00 90.81 66 LEU A C 1
ATOM 509 O O . LEU A 1 66 ? 16.034 -0.507 -9.912 1.00 90.81 66 LEU A O 1
ATOM 513 N N . VAL A 1 67 ? 15.753 -2.304 -11.226 1.00 90.94 67 VAL A N 1
ATOM 514 C CA . VAL A 1 67 ? 15.718 -1.563 -12.486 1.00 90.94 67 VAL A CA 1
ATOM 515 C C . VAL A 1 67 ? 14.382 -1.801 -13.167 1.00 90.94 67 VAL A C 1
ATOM 517 O O . VAL A 1 67 ? 14.125 -2.888 -13.689 1.00 90.94 67 VAL A O 1
ATOM 520 N N . ALA A 1 68 ? 13.545 -0.767 -13.208 1.00 91.69 68 ALA A N 1
ATOM 521 C CA . ALA A 1 68 ? 12.324 -0.755 -14.002 1.00 91.69 68 ALA A CA 1
ATOM 522 C C . ALA A 1 68 ? 12.660 -0.591 -15.500 1.00 91.69 68 ALA A C 1
ATOM 524 O O . ALA A 1 68 ? 13.188 0.456 -15.893 1.00 91.69 68 ALA A O 1
ATOM 525 N N . PRO A 1 69 ? 12.354 -1.569 -16.375 1.00 91.44 69 PRO A N 1
ATOM 526 C CA . PRO A 1 69 ? 12.667 -1.463 -17.796 1.00 91.44 69 PRO A CA 1
ATOM 527 C C . PRO A 1 69 ? 11.843 -0.358 -18.468 1.00 91.44 69 PRO A C 1
ATOM 529 O O . PRO A 1 69 ? 10.613 -0.384 -18.438 1.00 91.44 69 PRO A O 1
ATOM 532 N N . GLN A 1 70 ? 12.511 0.581 -19.145 1.00 89.94 70 GLN A N 1
ATOM 533 C CA . GLN A 1 70 ? 11.857 1.744 -19.764 1.00 89.94 70 GLN A CA 1
ATOM 534 C C . GLN A 1 70 ? 10.732 1.379 -20.739 1.00 89.94 70 GLN A C 1
ATOM 536 O O . GLN A 1 70 ? 9.716 2.068 -20.811 1.00 89.94 70 GLN A O 1
ATOM 541 N N . ALA A 1 71 ? 10.875 0.252 -21.440 1.00 92.94 71 ALA A N 1
ATOM 542 C CA . ALA A 1 71 ? 9.878 -0.252 -22.381 1.00 92.94 71 ALA A CA 1
ATOM 543 C C . ALA A 1 71 ? 8.508 -0.553 -21.743 1.00 92.94 71 ALA A C 1
ATOM 545 O O . ALA A 1 71 ? 7.514 -0.604 -22.465 1.00 92.94 71 ALA A O 1
ATOM 546 N N . ILE A 1 72 ? 8.443 -0.744 -20.419 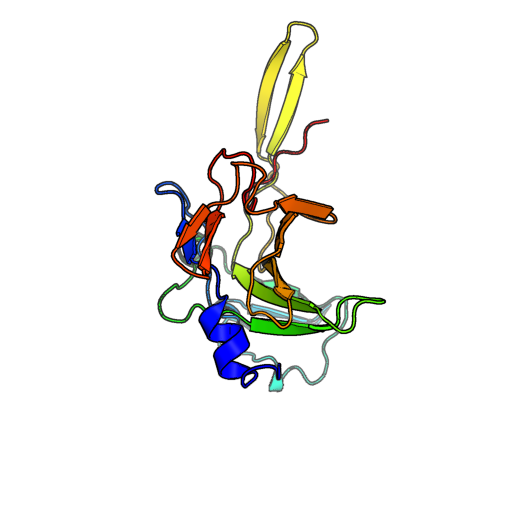1.00 91.25 72 ILE A N 1
ATOM 547 C CA . ILE A 1 72 ? 7.211 -1.099 -19.700 1.00 91.25 72 ILE A CA 1
ATOM 548 C C . ILE A 1 72 ? 6.782 -0.055 -18.664 1.00 91.25 72 ILE A C 1
ATOM 550 O O . ILE A 1 72 ? 5.843 -0.308 -17.914 1.00 91.25 72 ILE A O 1
ATOM 554 N N . TRP A 1 73 ? 7.418 1.120 -18.605 1.00 90.75 73 TRP A N 1
ATOM 555 C CA . TRP A 1 73 ? 7.094 2.140 -17.596 1.00 90.75 73 TRP A CA 1
ATOM 556 C C . TRP A 1 73 ? 5.607 2.501 -17.580 1.00 90.75 73 TRP A C 1
ATOM 558 O O . TRP A 1 73 ? 4.983 2.475 -16.527 1.00 90.75 73 TRP A O 1
ATOM 568 N N . ALA A 1 74 ? 5.004 2.725 -18.750 1.00 89.62 74 ALA A N 1
ATOM 569 C CA . ALA A 1 74 ? 3.591 3.089 -18.850 1.00 89.62 74 ALA A CA 1
ATOM 570 C C . ALA A 1 74 ? 2.626 2.004 -18.331 1.00 89.62 74 ALA A C 1
ATOM 572 O O . ALA A 1 74 ? 1.520 2.327 -17.903 1.00 89.62 74 ALA A O 1
ATOM 573 N N . SER A 1 75 ? 3.004 0.722 -18.390 1.00 91.31 75 SER A N 1
ATOM 574 C CA . SER A 1 75 ? 2.229 -0.364 -17.774 1.00 91.31 75 SER A CA 1
ATOM 575 C C . SER A 1 75 ? 2.565 -0.550 -16.300 1.00 91.31 75 SER A C 1
ATOM 577 O O . SER A 1 75 ? 1.677 -0.880 -15.527 1.00 91.31 75 SER A O 1
ATOM 579 N N . LEU A 1 76 ? 3.820 -0.322 -15.912 1.00 91.44 76 LEU A N 1
ATOM 580 C CA . LEU A 1 76 ? 4.285 -0.489 -14.540 1.00 91.44 76 LEU A CA 1
ATOM 581 C C . LEU A 1 76 ? 3.675 0.571 -13.613 1.00 91.44 76 LEU A C 1
ATOM 583 O O . LEU A 1 76 ? 3.207 0.224 -12.536 1.00 91.44 76 LEU A O 1
ATOM 587 N N . MET A 1 77 ? 3.586 1.824 -14.075 1.00 89.75 77 MET A N 1
ATOM 588 C CA . MET A 1 77 ? 2.909 2.921 -13.367 1.00 89.75 77 MET A CA 1
ATOM 589 C C . MET A 1 77 ? 1.456 2.567 -13.025 1.00 89.75 77 MET A C 1
ATOM 591 O O . MET A 1 77 ? 1.010 2.785 -11.908 1.00 89.75 77 MET A O 1
ATOM 595 N N . LYS A 1 78 ? 0.745 1.903 -13.943 1.00 90.88 78 LYS A N 1
ATOM 596 C CA . LYS A 1 78 ? -0.659 1.497 -13.762 1.00 90.88 78 LYS A CA 1
ATOM 597 C C . LYS A 1 78 ? -0.877 0.390 -12.735 1.00 90.88 78 LYS A C 1
ATOM 599 O O . LYS A 1 78 ? -2.017 -0.037 -12.575 1.00 90.88 78 LYS A O 1
ATOM 604 N N . GLY A 1 79 ? 0.170 -0.113 -12.089 1.00 92.12 79 GLY A N 1
ATOM 605 C CA . GLY A 1 79 ? 0.042 -1.180 -11.110 1.00 92.12 79 GLY A CA 1
ATOM 606 C C . GLY A 1 79 ? -0.650 -2.431 -11.636 1.00 92.12 79 GLY A C 1
ATOM 607 O O . GLY A 1 79 ? -0.735 -2.689 -12.840 1.00 92.12 79 GLY A O 1
ATOM 608 N N . TYR A 1 80 ? -1.154 -3.227 -10.696 1.00 94.94 80 TYR A N 1
ATOM 609 C CA . TYR A 1 80 ? -1.928 -4.420 -11.009 1.00 94.94 80 TYR A CA 1
ATOM 610 C C . TYR A 1 80 ? -2.894 -4.742 -9.870 1.00 94.94 80 TYR A C 1
ATOM 612 O O . TYR A 1 80 ? -2.647 -5.600 -9.023 1.00 94.94 80 TYR A O 1
ATOM 620 N N . ILE A 1 81 ? -4.031 -4.040 -9.883 1.00 92.00 81 ILE A N 1
ATOM 621 C CA . ILE A 1 81 ? -5.113 -4.177 -8.897 1.00 92.00 81 ILE A CA 1
ATOM 622 C C . ILE A 1 81 ? -5.562 -5.633 -8.671 1.00 92.00 81 ILE A C 1
ATOM 624 O O . ILE A 1 81 ? -5.780 -5.981 -7.512 1.00 92.00 81 ILE A O 1
ATOM 628 N N . PRO A 1 82 ? -5.682 -6.518 -9.689 1.00 94.62 82 PRO A N 1
ATOM 629 C CA . PRO A 1 82 ? -6.165 -7.884 -9.467 1.00 94.62 82 PRO A CA 1
ATOM 630 C C . PRO A 1 82 ? -5.351 -8.706 -8.461 1.00 94.62 82 PRO A C 1
ATOM 632 O O . PRO A 1 82 ? -5.886 -9.657 -7.896 1.00 94.62 82 PRO A O 1
ATOM 635 N N . THR A 1 83 ? -4.078 -8.365 -8.245 1.00 93.44 83 THR A N 1
ATOM 636 C CA . THR A 1 83 ? -3.234 -8.998 -7.220 1.00 93.44 83 THR A CA 1
ATOM 637 C C . THR A 1 83 ? -2.766 -8.009 -6.163 1.00 93.44 83 THR A C 1
ATOM 639 O O . THR A 1 83 ? -1.864 -8.345 -5.407 1.00 93.44 83 THR A O 1
ATOM 642 N N . ALA A 1 84 ? -3.312 -6.791 -6.115 1.00 93.19 84 ALA A N 1
ATOM 643 C CA . ALA A 1 84 ? -2.935 -5.826 -5.095 1.00 93.19 84 ALA A CA 1
ATOM 644 C C . ALA A 1 84 ? -3.280 -6.374 -3.706 1.00 93.19 84 ALA A C 1
ATOM 646 O O . ALA A 1 84 ? -4.401 -6.816 -3.452 1.00 93.19 84 ALA A O 1
ATOM 647 N N . THR A 1 85 ? -2.295 -6.331 -2.813 1.00 93.38 85 THR A N 1
ATOM 648 C CA . THR A 1 85 ? -2.393 -6.879 -1.460 1.00 93.38 85 THR A CA 1
ATOM 649 C C . THR A 1 85 ? -2.106 -5.772 -0.464 1.00 93.38 85 THR A C 1
ATOM 651 O O . THR A 1 85 ? -1.142 -5.027 -0.633 1.00 93.38 85 THR A O 1
ATOM 654 N N . SER A 1 86 ? -2.919 -5.691 0.591 1.00 93.69 86 SER A N 1
ATOM 655 C CA . SER A 1 86 ? -2.576 -4.896 1.766 1.00 93.69 86 SER A CA 1
ATOM 656 C C . SER A 1 86 ? -1.867 -5.767 2.799 1.00 93.69 86 SER A C 1
ATOM 658 O O . SER A 1 86 ? -2.324 -6.868 3.111 1.00 93.69 86 SER A O 1
ATOM 660 N N . TYR A 1 87 ? -0.757 -5.264 3.329 1.00 94.88 87 TYR A N 1
ATOM 661 C CA . TYR A 1 87 ? -0.014 -5.888 4.419 1.00 94.88 87 TYR A CA 1
ATOM 662 C C . TYR A 1 87 ? -0.369 -5.172 5.711 1.00 94.88 87 TYR A C 1
ATOM 664 O O . TYR A 1 87 ? -0.288 -3.947 5.775 1.00 94.88 87 TYR A O 1
ATOM 672 N N . VAL A 1 88 ? -0.783 -5.923 6.731 1.00 97.00 88 VAL A N 1
ATOM 673 C CA . VAL A 1 88 ? -1.348 -5.320 7.939 1.00 97.00 88 VAL A CA 1
ATOM 674 C C . VAL A 1 88 ? -0.515 -5.650 9.160 1.00 97.00 88 VAL A C 1
ATOM 676 O O . VAL A 1 88 ? -0.265 -6.819 9.455 1.00 97.00 88 VAL A O 1
ATOM 679 N N . HIS A 1 89 ? -0.117 -4.608 9.884 1.00 96.25 89 HIS A N 1
ATOM 680 C CA . HIS A 1 89 ? 0.526 -4.728 11.184 1.00 96.25 89 HIS A CA 1
ATOM 681 C C . HIS A 1 89 ? -0.421 -4.225 12.270 1.00 96.25 89 HIS A C 1
ATOM 683 O O . HIS A 1 89 ? -1.006 -3.150 12.143 1.00 96.25 89 HIS A O 1
ATOM 689 N N . VAL A 1 90 ? -0.580 -5.014 13.330 1.00 96.56 90 VAL A N 1
ATOM 690 C CA . VAL A 1 90 ? -1.393 -4.651 14.492 1.00 96.56 90 VAL A CA 1
ATOM 691 C C . VAL A 1 90 ? -0.463 -4.360 15.652 1.00 96.56 90 VAL A C 1
ATOM 693 O O . VAL A 1 90 ? 0.242 -5.249 16.129 1.00 96.56 90 VAL A O 1
ATOM 696 N N . LEU A 1 91 ? -0.462 -3.103 16.079 1.00 95.75 91 LEU A N 1
ATOM 697 C CA . LEU A 1 91 ? 0.433 -2.570 17.093 1.00 95.75 91 LEU A CA 1
ATOM 698 C C . LEU A 1 91 ? -0.370 -2.138 18.324 1.00 95.75 91 LEU A C 1
ATOM 700 O O . LEU A 1 91 ? -1.433 -1.534 18.172 1.00 95.75 91 LEU A O 1
ATOM 704 N N . PRO A 1 92 ? 0.106 -2.407 19.551 1.00 95.00 92 PRO A N 1
ATOM 705 C CA . PRO A 1 92 ? -0.438 -1.732 20.720 1.00 95.00 92 PRO A CA 1
ATOM 706 C C . PRO A 1 92 ? -0.146 -0.231 20.626 1.00 95.00 92 PRO A C 1
ATOM 708 O O . PRO A 1 92 ? 0.887 0.175 20.096 1.00 95.00 92 PRO A O 1
ATOM 711 N N . VAL A 1 93 ? -1.044 0.591 21.163 1.00 95.94 93 VAL A N 1
ATOM 712 C CA . VAL A 1 93 ? -0.773 2.023 21.322 1.00 95.94 93 VAL A CA 1
ATOM 713 C C . VAL A 1 93 ? 0.018 2.225 22.613 1.00 95.94 93 VAL A C 1
ATOM 715 O O . VAL A 1 93 ? -0.391 1.742 23.671 1.00 95.94 93 VAL A O 1
ATOM 718 N N . ASP A 1 94 ? 1.139 2.944 22.533 1.00 92.44 94 ASP A N 1
ATOM 719 C CA . ASP A 1 94 ? 1.983 3.233 23.697 1.00 92.44 94 ASP A CA 1
ATOM 720 C C . ASP A 1 94 ? 1.158 3.829 24.848 1.00 92.44 94 ASP A C 1
ATOM 722 O O . ASP A 1 94 ? 0.304 4.697 24.649 1.00 92.44 94 ASP A O 1
ATOM 726 N N . ASP A 1 95 ? 1.388 3.314 26.057 1.00 92.50 95 ASP A N 1
ATOM 727 C CA . ASP A 1 95 ? 0.692 3.685 27.297 1.00 92.50 95 ASP A CA 1
ATOM 728 C C . ASP A 1 95 ? -0.846 3.530 27.278 1.00 92.50 95 ASP A C 1
ATOM 730 O O . ASP A 1 95 ? -1.538 4.015 28.179 1.00 92.50 95 ASP A O 1
ATOM 734 N N . ARG A 1 96 ? -1.409 2.816 26.292 1.00 94.00 96 ARG A N 1
ATOM 735 C CA . ARG A 1 96 ? -2.854 2.585 26.140 1.00 94.00 96 ARG A CA 1
ATOM 736 C C . ARG A 1 96 ? -3.162 1.102 25.978 1.00 94.00 96 ARG A C 1
ATOM 738 O O . ARG A 1 96 ? -2.993 0.510 24.921 1.00 94.00 96 ARG A O 1
ATOM 745 N N . THR A 1 97 ? -3.684 0.493 27.036 1.00 90.50 97 THR A N 1
ATOM 746 C CA . THR A 1 97 ? -4.044 -0.937 27.046 1.00 90.50 97 THR A CA 1
ATOM 747 C C . THR A 1 97 ? -5.381 -1.236 26.368 1.00 90.50 97 THR A C 1
ATOM 749 O O . THR A 1 97 ? -5.695 -2.393 26.091 1.00 90.50 97 THR A O 1
ATOM 752 N N . ASP A 1 98 ? -6.174 -0.199 26.110 1.00 95.00 98 ASP A N 1
ATOM 753 C CA . ASP A 1 98 ? -7.515 -0.254 25.539 1.00 95.00 98 ASP A CA 1
ATOM 754 C C . ASP A 1 98 ? -7.545 0.054 24.037 1.00 95.00 98 ASP A C 1
ATOM 756 O O . ASP A 1 98 ? -8.635 0.186 23.483 1.00 95.00 98 ASP A O 1
ATOM 760 N N . MET A 1 99 ? -6.384 0.185 23.380 1.00 96.88 99 MET A N 1
ATOM 761 C CA . MET A 1 99 ? -6.268 0.629 21.988 1.00 96.88 99 MET A CA 1
ATOM 762 C C . MET A 1 99 ? -5.228 -0.149 21.193 1.00 96.88 99 MET A C 1
ATOM 764 O O . MET A 1 99 ? -4.201 -0.572 21.724 1.00 96.88 99 MET A O 1
ATOM 768 N N . VAL A 1 100 ? -5.483 -0.265 19.894 1.00 97.31 100 VAL A N 1
ATOM 769 C CA . VAL A 1 100 ? -4.549 -0.817 18.912 1.00 97.31 100 VAL A CA 1
ATOM 770 C C . VAL A 1 100 ? -4.546 0.036 17.648 1.00 97.31 100 VAL A C 1
ATOM 772 O O . VAL A 1 100 ? -5.576 0.586 17.249 1.00 97.31 100 VAL A O 1
ATOM 775 N N . ASP A 1 101 ? -3.378 0.121 17.027 1.00 97.69 101 ASP A N 1
ATOM 776 C CA . ASP A 1 101 ? -3.159 0.725 15.722 1.00 97.69 101 ASP A CA 1
ATOM 777 C C . ASP A 1 101 ? -3.088 -0.377 14.662 1.00 97.69 101 ASP A C 1
ATOM 779 O O . ASP A 1 101 ? -2.287 -1.309 14.756 1.00 97.69 101 ASP A O 1
ATOM 783 N N . LEU A 1 102 ? -3.944 -0.267 13.647 1.00 97.88 102 LEU A N 1
ATOM 784 C CA . LEU A 1 102 ? -3.986 -1.156 12.489 1.00 97.88 102 LEU A CA 1
ATOM 785 C C . LEU A 1 102 ? -3.338 -0.433 11.309 1.00 97.88 102 LEU A C 1
ATOM 787 O O . LEU A 1 102 ? -3.953 0.457 10.722 1.00 97.88 102 LEU A O 1
ATOM 791 N N . GLN A 1 103 ? -2.095 -0.779 10.984 1.00 96.94 103 GLN A N 1
ATOM 792 C CA . GLN A 1 103 ? -1.354 -0.181 9.875 1.00 96.94 103 GLN A CA 1
ATOM 793 C C . GLN A 1 103 ? -1.575 -0.988 8.599 1.00 96.94 103 GLN A C 1
ATOM 795 O O . GLN A 1 103 ? -1.076 -2.107 8.494 1.00 96.94 103 GLN A O 1
ATOM 800 N N . TYR A 1 104 ? -2.302 -0.420 7.642 1.00 96.75 104 TYR A N 1
ATOM 801 C CA . TYR A 1 104 ? -2.547 -0.992 6.322 1.00 96.75 104 TYR A CA 1
ATOM 802 C C . TYR A 1 104 ? -1.539 -0.423 5.334 1.00 96.75 104 TYR A C 1
ATOM 804 O O . TYR A 1 104 ? -1.613 0.752 4.971 1.00 96.75 104 TYR A O 1
ATOM 812 N N . TRP A 1 105 ? -0.619 -1.271 4.892 1.00 95.12 105 TRP A N 1
ATOM 813 C CA . TRP A 1 105 ? 0.423 -0.931 3.934 1.00 95.12 105 TRP A CA 1
ATOM 814 C C . TRP A 1 105 ? 0.031 -1.383 2.535 1.00 95.12 105 TRP A C 1
ATOM 816 O O . TRP A 1 105 ? -0.431 -2.512 2.344 1.00 95.12 105 TRP A O 1
ATOM 826 N N . LEU A 1 106 ? 0.222 -0.503 1.561 1.00 93.31 106 LEU A N 1
ATOM 827 C CA . LEU A 1 106 ? -0.077 -0.719 0.151 1.00 93.31 106 LEU A CA 1
ATOM 828 C C . LEU A 1 106 ? 1.171 -0.423 -0.661 1.00 93.31 106 LEU A C 1
ATOM 830 O O . LEU A 1 106 ? 1.837 0.582 -0.433 1.00 93.31 106 LEU A O 1
ATOM 834 N N . PHE A 1 107 ? 1.460 -1.287 -1.624 1.00 93.00 107 PHE A N 1
ATOM 835 C CA . PHE A 1 107 ? 2.621 -1.124 -2.479 1.00 93.00 107 PHE A CA 1
ATOM 836 C C . PHE A 1 107 ? 2.227 -0.521 -3.828 1.00 93.00 107 PHE A C 1
ATOM 838 O O . PHE A 1 107 ? 1.365 -1.059 -4.533 1.00 93.00 107 PHE A O 1
ATOM 845 N N . TYR A 1 108 ? 2.903 0.557 -4.209 1.00 91.56 108 TYR A N 1
ATOM 846 C CA . TYR A 1 108 ? 2.769 1.218 -5.501 1.00 91.56 108 TYR A CA 1
ATOM 847 C C . TYR A 1 108 ? 4.058 1.015 -6.300 1.00 91.56 108 TYR A C 1
ATOM 849 O O . TYR A 1 108 ? 5.134 1.376 -5.833 1.00 91.56 108 TYR A O 1
ATOM 857 N N . PRO A 1 109 ? 4.003 0.468 -7.526 1.00 92.94 109 PRO A N 1
ATOM 858 C CA . PRO A 1 109 ? 5.196 0.334 -8.363 1.00 92.94 109 PRO A CA 1
ATOM 859 C C . PRO A 1 109 ? 5.889 1.652 -8.681 1.00 92.94 109 PRO A C 1
ATOM 861 O O . PRO A 1 109 ? 7.065 1.645 -9.026 1.00 92.94 109 PRO A O 1
ATOM 864 N N . TYR A 1 110 ? 5.164 2.763 -8.620 1.00 88.69 110 TYR A N 1
ATOM 865 C CA . TYR A 1 110 ? 5.648 4.084 -8.978 1.00 88.69 110 TYR A CA 1
ATOM 866 C C . TYR A 1 110 ? 4.900 5.130 -8.153 1.00 88.69 110 TYR A C 1
ATOM 868 O O . TYR A 1 110 ? 3.671 5.067 -8.098 1.00 88.69 110 TYR A 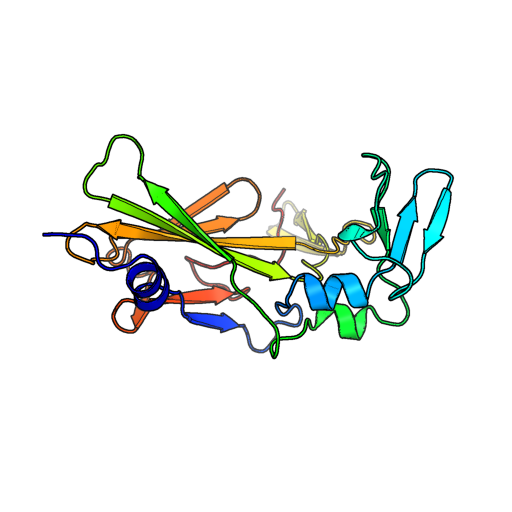O 1
ATOM 876 N N . ASN A 1 111 ? 5.625 6.079 -7.553 1.00 76.00 111 ASN A N 1
ATOM 877 C CA . ASN A 1 111 ? 5.032 7.151 -6.740 1.00 76.00 111 ASN A CA 1
ATOM 878 C C . ASN A 1 111 ? 5.249 8.551 -7.323 1.00 76.00 111 ASN A C 1
ATOM 880 O O . ASN A 1 111 ? 5.497 9.524 -6.621 1.00 76.00 111 ASN A O 1
ATOM 884 N N . GLY A 1 112 ? 5.148 8.660 -8.645 1.00 69.50 112 GLY A N 1
ATOM 885 C CA . GLY A 1 112 ? 5.184 9.959 -9.300 1.00 69.50 112 GLY A CA 1
ATOM 886 C C . GLY A 1 112 ? 6.589 10.503 -9.544 1.00 69.50 112 GLY A C 1
ATOM 887 O O . GLY A 1 112 ? 7.599 9.795 -9.525 1.00 69.50 112 GLY A O 1
ATOM 888 N N . GLN A 1 113 ? 6.590 11.772 -9.932 1.00 67.62 113 GLN A N 1
ATOM 889 C CA . GLN A 1 113 ? 7.764 12.556 -10.260 1.00 67.62 113 GLN A CA 1
ATOM 890 C C . GLN A 1 113 ? 7.683 13.873 -9.496 1.00 67.62 113 GLN A C 1
ATOM 892 O O . GLN A 1 113 ? 6.657 14.555 -9.623 1.00 67.62 113 GLN A O 1
ATOM 897 N N . GLU A 1 114 ? 8.749 14.257 -8.781 1.00 65.94 114 GLU A N 1
ATOM 898 C CA . GLU A 1 114 ? 8.727 15.523 -8.038 1.00 65.94 114 GLU A CA 1
ATOM 899 C C . GLU A 1 114 ? 8.419 16.673 -8.987 1.00 65.94 114 GLU A C 1
ATOM 901 O O . GLU A 1 114 ? 8.953 16.785 -10.100 1.00 65.94 114 GLU A O 1
ATOM 906 N N . THR A 1 115 ? 7.541 17.555 -8.525 1.00 65.19 115 THR A N 1
ATOM 907 C CA . THR A 1 115 ? 7.245 18.803 -9.213 1.00 65.19 115 THR A CA 1
ATOM 908 C C . THR A 1 115 ? 7.833 19.936 -8.392 1.00 65.19 115 THR A C 1
ATOM 910 O O . THR A 1 115 ? 7.489 20.113 -7.226 1.00 65.19 115 THR A O 1
ATOM 913 N N . PHE A 1 116 ? 8.722 20.713 -9.003 1.00 65.38 116 PHE A N 1
ATOM 914 C CA . PHE A 1 116 ? 9.248 21.928 -8.406 1.00 65.38 116 PHE A CA 1
ATOM 915 C C . PHE A 1 116 ? 8.279 23.077 -8.674 1.00 65.38 116 PHE A C 1
ATOM 917 O O . PHE A 1 116 ? 7.973 23.380 -9.832 1.00 65.38 116 PHE A O 1
ATOM 924 N N . GLU A 1 117 ? 7.800 23.716 -7.612 1.00 74.94 117 GLU A N 1
ATOM 925 C CA . GLU A 1 117 ? 6.923 24.879 -7.684 1.00 74.94 117 GLU A CA 1
ATOM 926 C C . GLU A 1 117 ? 7.686 26.149 -7.292 1.00 74.94 117 GLU A C 1
ATOM 928 O O . GLU A 1 117 ? 8.361 26.188 -6.269 1.00 74.94 117 GLU A O 1
ATOM 933 N N . VAL A 1 118 ? 7.572 27.206 -8.100 1.00 74.19 118 VAL A N 1
ATOM 934 C CA . VAL A 1 118 ? 8.123 28.533 -7.800 1.00 74.19 118 VAL A CA 1
ATOM 935 C C . VAL A 1 118 ? 6.995 29.541 -7.764 1.00 74.19 118 VAL A C 1
ATOM 937 O O . VAL A 1 118 ? 6.345 29.786 -8.784 1.00 74.19 118 VAL A O 1
ATOM 940 N N . THR A 1 119 ? 6.822 30.192 -6.616 1.00 77.44 119 THR A N 1
ATOM 941 C CA . THR A 1 119 ? 5.909 31.327 -6.483 1.00 77.44 119 THR A CA 1
ATOM 942 C C . THR A 1 119 ? 6.693 32.636 -6.505 1.00 77.44 119 THR A C 1
ATOM 944 O O . THR A 1 119 ? 7.503 32.931 -5.629 1.00 77.44 119 THR A O 1
ATOM 947 N N . GLY A 1 120 ? 6.471 33.436 -7.548 1.00 77.44 120 GLY A N 1
ATOM 948 C CA . GLY A 1 120 ? 7.080 34.754 -7.694 1.00 77.44 120 GLY A CA 1
ATOM 949 C C . GLY A 1 120 ? 6.502 35.775 -6.710 1.00 77.44 120 GLY A C 1
ATOM 950 O O . GLY A 1 120 ? 5.386 35.631 -6.220 1.00 77.44 120 GLY A O 1
ATOM 951 N N . TRP A 1 121 ? 7.230 36.873 -6.489 1.00 76.88 121 TRP A N 1
ATOM 952 C CA . TRP A 1 121 ? 6.847 37.966 -5.574 1.00 76.88 121 TRP A CA 1
ATOM 953 C C . TRP A 1 121 ? 5.457 38.577 -5.854 1.00 76.88 121 TRP A C 1
ATOM 955 O O . TRP A 1 121 ? 4.834 39.158 -4.971 1.00 76.88 121 TRP A O 1
ATOM 965 N N . THR A 1 122 ? 4.950 38.441 -7.083 1.00 83.38 122 THR A N 1
ATOM 966 C CA . THR A 1 122 ? 3.614 38.897 -7.506 1.00 83.38 122 THR A CA 1
ATOM 967 C C . THR A 1 122 ? 2.503 37.864 -7.279 1.00 83.38 122 THR A C 1
ATOM 969 O O . THR A 1 122 ? 1.380 38.086 -7.725 1.00 83.38 122 THR A O 1
ATOM 972 N N . GLY A 1 123 ? 2.800 36.730 -6.634 1.00 74.44 123 GLY A N 1
ATOM 973 C CA . GLY A 1 123 ? 1.858 35.629 -6.404 1.00 74.44 123 GLY A CA 1
ATOM 974 C C . GLY A 1 123 ? 1.633 34.723 -7.619 1.00 74.44 123 GLY A C 1
ATOM 975 O O . GLY A 1 123 ? 0.677 33.958 -7.645 1.00 74.44 123 GLY A O 1
ATOM 976 N N . SER A 1 124 ? 2.472 34.825 -8.654 1.00 74.12 124 SER A N 1
ATOM 977 C CA . SER A 1 124 ? 2.400 33.944 -9.824 1.00 74.12 124 SER A CA 1
ATOM 978 C C . SER A 1 124 ? 3.155 32.650 -9.554 1.00 74.12 124 SER A C 1
ATOM 980 O O . SER A 1 124 ? 4.341 32.699 -9.237 1.00 74.12 124 SER A O 1
ATOM 982 N N . THR A 1 125 ? 2.482 31.519 -9.733 1.00 78.00 125 THR A N 1
ATOM 983 C CA . THR A 1 125 ? 3.044 30.189 -9.495 1.00 78.00 125 THR A CA 1
ATOM 984 C C . THR A 1 125 ? 3.371 29.503 -10.817 1.00 78.00 125 THR A C 1
ATOM 986 O O . THR A 1 125 ? 2.518 29.402 -11.701 1.00 78.00 125 THR A O 1
ATOM 989 N N . GLY A 1 126 ? 4.613 29.046 -10.962 1.00 77.31 126 GLY A N 1
ATOM 990 C CA . GLY A 1 126 ? 5.051 28.168 -12.044 1.00 77.31 126 GLY A CA 1
ATOM 991 C C . GLY A 1 126 ? 5.445 26.804 -11.491 1.00 77.31 126 GLY A C 1
ATOM 992 O O . GLY A 1 126 ? 6.035 26.730 -10.420 1.00 77.31 126 GLY A O 1
ATOM 993 N N . GLN A 1 127 ? 5.137 25.736 -12.222 1.00 77.69 127 GLN A N 1
ATOM 994 C CA . GLN A 1 127 ? 5.515 24.369 -11.867 1.00 77.69 127 GLN A CA 1
ATOM 995 C C . GLN A 1 127 ? 6.367 23.759 -12.983 1.00 77.69 127 GLN A C 1
ATOM 997 O O . GLN A 1 127 ? 6.075 23.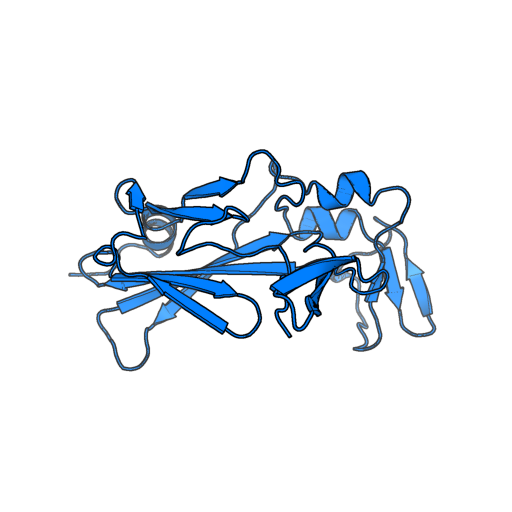951 -14.167 1.00 77.69 127 GLN A O 1
ATOM 1002 N N . ALA A 1 128 ? 7.411 23.025 -12.611 1.00 71.62 128 ALA A N 1
ATOM 1003 C CA . ALA A 1 128 ? 8.249 22.264 -13.529 1.00 71.62 128 ALA A CA 1
ATOM 1004 C C . ALA A 1 128 ? 8.489 20.856 -12.978 1.00 71.62 128 ALA A C 1
ATOM 1006 O O . ALA A 1 128 ? 8.793 20.686 -11.801 1.00 71.62 128 ALA A O 1
ATOM 1007 N N . LEU A 1 129 ? 8.379 19.843 -13.838 1.00 70.19 129 LEU A N 1
ATOM 1008 C CA . LEU A 1 129 ? 8.717 18.467 -13.474 1.00 70.19 129 LEU A CA 1
ATOM 1009 C C . LEU A 1 129 ? 10.225 18.338 -13.260 1.00 70.19 129 LEU A C 1
ATOM 1011 O O . LEU A 1 129 ? 11.007 18.857 -14.062 1.00 70.19 129 LEU A O 1
ATOM 1015 N N . MET A 1 130 ? 10.630 17.610 -12.222 1.00 64.62 130 MET A N 1
ATOM 1016 C CA . MET A 1 130 ? 12.026 17.278 -11.956 1.00 64.62 130 MET A CA 1
ATOM 1017 C C . MET A 1 130 ? 12.381 15.944 -12.632 1.00 64.62 130 MET A C 1
ATOM 1019 O O . MET A 1 130 ? 11.995 14.881 -12.147 1.00 64.62 130 MET A O 1
ATOM 1023 N N . PRO A 1 131 ? 13.149 15.945 -13.743 1.00 58.75 131 PRO A N 1
ATOM 1024 C CA . PRO A 1 131 ? 13.378 14.758 -14.578 1.00 58.75 131 PRO A CA 1
ATOM 1025 C C . PRO A 1 131 ? 14.004 13.560 -13.855 1.00 58.75 131 PRO A C 1
ATOM 1027 O O . PRO A 1 131 ? 13.898 12.438 -14.337 1.00 58.75 131 PRO A O 1
ATOM 1030 N N . LEU A 1 132 ? 14.683 13.807 -12.733 1.00 62.97 132 LEU A N 1
ATOM 1031 C CA . LEU A 1 132 ? 15.480 12.821 -12.003 1.00 62.97 132 LEU A CA 1
ATOM 1032 C C . LEU A 1 132 ? 14.827 12.331 -10.710 1.00 62.97 132 LEU A C 1
ATOM 1034 O O . LEU A 1 132 ? 15.407 11.479 -10.048 1.00 62.97 132 LEU A O 1
ATOM 1038 N N . SER A 1 133 ? 13.644 12.835 -10.366 1.00 66.44 133 SER A N 1
ATOM 1039 C CA . SER A 1 133 ? 12.958 12.448 -9.136 1.00 66.44 133 SER A CA 1
ATOM 1040 C C . SER A 1 133 ? 11.888 11.396 -9.397 1.00 66.44 133 SER A C 1
ATOM 1042 O O . SER A 1 133 ? 10.706 11.593 -9.160 1.00 66.44 133 SER A O 1
ATOM 1044 N N . ILE A 1 134 ? 12.295 10.306 -10.045 1.00 72.50 134 ILE A N 1
ATOM 1045 C CA . ILE A 1 134 ? 11.418 9.181 -10.371 1.00 72.50 134 ILE A CA 1
ATOM 1046 C C . ILE A 1 134 ? 11.698 8.074 -9.364 1.00 72.50 134 ILE A C 1
ATOM 1048 O O . ILE A 1 134 ? 12.790 7.501 -9.360 1.00 72.50 134 ILE A O 1
ATOM 1052 N N . HIS A 1 135 ? 10.690 7.746 -8.564 1.00 76.19 135 HIS A N 1
ATOM 1053 C CA . HIS A 1 135 ? 10.782 6.703 -7.552 1.00 76.19 135 HIS A CA 1
ATOM 1054 C C . HIS A 1 135 ? 9.989 5.464 -7.988 1.00 76.19 135 HIS A C 1
ATOM 1056 O O . HIS A 1 135 ? 8.788 5.532 -8.263 1.00 76.19 135 HIS A O 1
ATOM 1062 N N . TRP A 1 136 ? 10.687 4.327 -8.086 1.00 87.62 136 TRP A N 1
ATOM 1063 C CA . TRP A 1 136 ? 10.099 3.018 -8.376 1.00 87.62 136 TRP A CA 1
ATOM 1064 C C . TRP A 1 136 ? 10.008 2.192 -7.099 1.00 87.62 136 TRP A C 1
ATOM 1066 O O . TRP A 1 136 ? 11.013 1.983 -6.424 1.00 87.62 136 TRP A O 1
ATOM 1076 N N . GLY A 1 137 ? 8.820 1.663 -6.838 1.00 88.88 137 GLY A N 1
ATOM 1077 C CA . GLY A 1 137 ? 8.502 0.881 -5.656 1.00 88.88 137 GLY A CA 1
ATOM 1078 C C . GLY A 1 137 ? 8.398 1.747 -4.409 1.00 88.88 137 GLY A C 1
ATOM 1079 O O . GLY A 1 137 ? 9.405 2.075 -3.792 1.00 88.88 137 GLY A O 1
ATOM 1080 N N . ASP A 1 138 ? 7.168 2.058 -4.024 1.00 87.12 138 ASP A N 1
ATOM 1081 C CA . ASP A 1 138 ? 6.863 2.843 -2.838 1.00 87.12 138 ASP A CA 1
ATOM 1082 C C . ASP A 1 138 ? 5.773 2.194 -1.985 1.00 87.12 138 ASP A C 1
ATOM 1084 O O . ASP A 1 138 ? 4.979 1.372 -2.458 1.00 87.12 138 ASP A O 1
ATOM 1088 N N . TRP A 1 139 ? 5.759 2.560 -0.712 1.00 89.62 139 TRP A N 1
ATOM 1089 C CA . TRP A 1 139 ? 4.874 2.025 0.304 1.00 89.62 139 TRP A CA 1
ATOM 1090 C C . TRP A 1 139 ? 4.051 3.138 0.935 1.00 89.62 139 TRP A C 1
ATOM 1092 O O . TRP A 1 139 ? 4.571 3.984 1.655 1.00 89.62 139 TRP A O 1
ATOM 1102 N N . GLU A 1 140 ? 2.740 3.057 0.746 1.00 88.19 140 GLU A N 1
ATOM 1103 C CA . GLU A 1 140 ? 1.780 3.965 1.365 1.00 88.19 140 GLU A CA 1
ATOM 1104 C C . GLU A 1 140 ? 1.121 3.295 2.571 1.00 88.19 140 GLU A C 1
ATOM 1106 O O . GLU A 1 140 ? 0.791 2.106 2.530 1.00 88.19 140 GLU A O 1
ATOM 1111 N N . CYS A 1 141 ? 0.910 4.055 3.649 1.00 91.56 141 CYS A N 1
ATOM 1112 C CA . CYS A 1 141 ? 0.358 3.538 4.901 1.00 91.56 141 CYS A CA 1
ATOM 1113 C C . CYS A 1 141 ? -0.829 4.357 5.406 1.00 91.56 141 CYS A C 1
ATOM 1115 O O . CYS A 1 141 ? -0.756 5.582 5.542 1.00 91.56 141 CYS A O 1
ATOM 1117 N N . VAL A 1 142 ? -1.897 3.651 5.779 1.00 94.50 142 VAL A N 1
ATOM 1118 C CA . VAL A 1 142 ? -3.002 4.185 6.584 1.00 94.50 142 VAL A CA 1
ATOM 1119 C C . VAL A 1 142 ? -2.985 3.491 7.930 1.00 94.50 142 VAL A C 1
ATOM 1121 O O . VAL A 1 142 ? -3.043 2.264 7.986 1.00 94.50 142 VAL A O 1
ATOM 1124 N N . THR A 1 143 ? -2.973 4.253 9.022 1.00 96.75 143 THR A N 1
ATOM 1125 C CA . THR A 1 143 ? -3.154 3.674 10.360 1.00 96.75 143 THR A CA 1
ATOM 1126 C C . THR A 1 143 ? -4.558 3.954 10.865 1.00 96.75 143 THR A C 1
ATOM 1128 O O . THR A 1 143 ? -4.963 5.108 10.941 1.00 96.75 143 THR A O 1
ATOM 1131 N N . VAL A 1 144 ? -5.300 2.918 11.248 1.00 97.75 144 VAL A N 1
ATOM 1132 C CA . VAL A 1 144 ? -6.618 3.050 11.881 1.00 97.75 144 VAL A CA 1
ATOM 1133 C C . VAL A 1 144 ? -6.475 2.723 13.362 1.00 97.75 144 VAL A C 1
ATOM 1135 O O . VAL A 1 144 ? -6.152 1.589 13.715 1.00 97.75 144 VAL A O 1
ATOM 1138 N N . ARG A 1 145 ? -6.719 3.707 14.232 1.00 97.81 145 ARG A N 1
ATOM 1139 C CA . ARG A 1 145 ? -6.704 3.514 15.686 1.00 97.81 145 ARG A CA 1
ATOM 1140 C C . ARG A 1 145 ? -8.081 3.101 16.170 1.00 97.81 145 ARG A C 1
ATOM 1142 O O . ARG A 1 145 ? -9.048 3.846 15.984 1.00 97.81 145 ARG A O 1
ATOM 1149 N N . VAL A 1 146 ? -8.155 1.955 16.839 1.00 97.62 146 VAL A N 1
ATOM 1150 C CA . VAL A 1 146 ? -9.406 1.401 17.372 1.00 97.62 146 VAL A CA 1
ATOM 1151 C C . VAL A 1 146 ? -9.292 1.087 18.857 1.00 97.62 146 VAL A C 1
ATOM 1153 O O . VAL A 1 146 ? -8.214 0.741 19.340 1.00 97.62 146 VAL A O 1
ATOM 1156 N N . ASN A 1 147 ? -10.398 1.213 19.592 1.00 96.31 147 ASN A N 1
ATOM 1157 C CA . ASN A 1 147 ? -10.462 0.828 21.004 1.00 96.31 147 ASN A CA 1
ATOM 1158 C C . ASN A 1 147 ? -11.080 -0.563 21.220 1.00 96.31 147 ASN A C 1
ATOM 1160 O O . ASN A 1 147 ? -11.632 -1.172 20.302 1.00 96.31 147 ASN A O 1
ATOM 1164 N N . ILE A 1 148 ? -11.011 -1.049 22.461 1.00 95.25 148 ILE A N 1
ATOM 1165 C CA . ILE A 1 148 ? -11.579 -2.338 22.892 1.00 95.25 148 ILE A CA 1
ATOM 1166 C C . ILE A 1 148 ? -13.101 -2.435 22.683 1.00 95.25 148 ILE A C 1
ATOM 1168 O O . ILE A 1 148 ? -13.647 -3.535 22.600 1.00 95.25 148 ILE A O 1
ATOM 1172 N N . ASP A 1 149 ? -13.774 -1.288 22.564 1.00 94.75 149 ASP A N 1
ATOM 1173 C CA . ASP A 1 149 ? -15.202 -1.177 22.257 1.00 94.75 149 ASP A CA 1
ATOM 1174 C C . ASP A 1 149 ? -15.480 -1.231 20.743 1.00 94.75 149 ASP A C 1
ATOM 1176 O O . ASP A 1 149 ? -16.619 -1.044 20.316 1.00 94.75 149 ASP A O 1
ATOM 1180 N N . GLN A 1 150 ? -14.454 -1.515 19.929 1.00 93.94 150 GLN A N 1
ATOM 1181 C CA . GLN A 1 150 ? -14.526 -1.633 18.471 1.00 93.94 150 GLN A CA 1
ATOM 1182 C C . GLN A 1 150 ? -14.957 -0.330 17.776 1.00 93.94 150 GLN A C 1
ATOM 1184 O O . GLN A 1 150 ? -15.666 -0.340 16.769 1.00 93.94 150 GLN A O 1
ATOM 1189 N N . GLN A 1 151 ? -14.501 0.809 18.300 1.00 95.38 151 GLN A N 1
ATOM 1190 C CA . GLN A 1 151 ? -14.740 2.132 17.728 1.00 95.38 151 GLN A CA 1
ATOM 1191 C C . GLN A 1 151 ? -13.471 2.677 17.077 1.00 95.38 151 GLN A C 1
ATOM 1193 O O . GLN A 1 151 ? -12.395 2.627 17.672 1.00 95.38 151 GLN A O 1
ATOM 1198 N N . VAL A 1 152 ? -13.612 3.256 15.883 1.00 97.00 152 VAL A N 1
ATOM 1199 C CA . VAL A 1 152 ? -12.547 4.034 15.238 1.00 97.00 152 VAL A CA 1
ATOM 1200 C C . VAL A 1 152 ? -12.399 5.362 15.974 1.00 97.00 152 VAL A C 1
ATOM 1202 O O . VAL A 1 152 ? -13.354 6.130 16.071 1.00 97.00 152 VAL A O 1
ATOM 1205 N N . LEU A 1 153 ? -11.204 5.638 16.487 1.00 96.00 153 LEU A N 1
ATOM 1206 C CA . LEU A 1 153 ? -10.901 6.868 17.226 1.00 96.00 153 LEU A CA 1
ATOM 1207 C C . LEU A 1 153 ? -10.181 7.906 16.374 1.00 96.00 153 LEU A C 1
ATOM 1209 O O . LEU A 1 153 ? -10.350 9.111 16.571 1.00 96.00 153 LEU A O 1
ATOM 1213 N N . GLY A 1 154 ? -9.395 7.428 15.418 1.00 95.31 154 GLY A N 1
ATOM 1214 C CA . GLY A 1 154 ? -8.684 8.265 14.477 1.00 95.31 154 GLY A CA 1
ATOM 1215 C C . GLY A 1 154 ? -8.075 7.441 13.358 1.00 95.31 154 GLY A C 1
ATOM 1216 O O . GLY A 1 154 ? -7.857 6.235 13.495 1.00 95.31 154 GLY A O 1
ATOM 1217 N N . VAL A 1 155 ? -7.806 8.117 12.253 1.00 96.19 155 VAL A N 1
ATOM 1218 C CA . VAL A 1 155 ? -7.124 7.564 11.091 1.00 96.19 155 VAL A CA 1
ATOM 1219 C C . VAL A 1 155 ? -5.934 8.458 10.791 1.00 96.19 155 VAL A C 1
ATOM 1221 O O . VAL A 1 155 ? -6.098 9.666 10.632 1.00 96.19 155 VAL A O 1
ATOM 1224 N N . PHE A 1 156 ? -4.742 7.876 10.764 1.00 93.31 156 PHE A N 1
ATOM 1225 C CA . PHE A 1 156 ? -3.524 8.549 10.352 1.00 93.31 156 PHE A CA 1
ATOM 1226 C C . PHE A 1 156 ? -3.275 8.301 8.872 1.00 93.31 156 PHE A C 1
ATOM 1228 O O . PHE A 1 156 ? -3.214 7.149 8.431 1.00 93.31 156 PHE A O 1
ATOM 1235 N N . PHE A 1 157 ? -3.098 9.387 8.134 1.00 86.75 157 PHE A N 1
ATOM 1236 C CA . PHE A 1 157 ? -2.735 9.376 6.725 1.00 86.75 157 PHE A CA 1
ATOM 1237 C C . PHE A 1 157 ? -1.257 9.731 6.615 1.00 86.75 157 PHE A C 1
ATOM 1239 O O . PHE A 1 157 ? -0.881 10.861 6.939 1.00 86.75 157 PHE A O 1
ATOM 1246 N N . SER A 1 158 ? -0.431 8.767 6.205 1.00 79.56 158 SER A N 1
ATOM 1247 C CA . SER A 1 158 ? 1.002 8.982 6.004 1.00 79.56 158 SER A CA 1
ATOM 1248 C C . SER A 1 158 ? 1.246 9.930 4.830 1.00 79.56 158 SER A C 1
ATOM 1250 O O . SER A 1 158 ? 0.579 9.828 3.800 1.00 79.56 158 SER A O 1
ATOM 1252 N N . GLN A 1 159 ? 2.187 10.859 5.003 1.00 72.62 159 GLN A N 1
ATOM 1253 C CA . GLN A 1 159 ? 2.660 11.780 3.966 1.00 72.62 159 GLN A CA 1
ATOM 1254 C C . GLN A 1 159 ? 4.170 11.971 4.165 1.00 72.62 159 GLN A C 1
ATOM 1256 O O . GLN A 1 159 ? 4.602 12.704 5.061 1.00 72.62 159 GLN A O 1
ATOM 1261 N N . HIS A 1 160 ? 4.983 11.281 3.362 1.00 67.06 160 HIS A N 1
ATOM 1262 C CA . HIS A 1 160 ? 6.444 11.234 3.510 1.00 67.06 160 HIS A CA 1
ATOM 1263 C C . HIS A 1 160 ? 6.898 10.835 4.933 1.00 67.06 160 HIS A C 1
ATOM 1265 O O . HIS A 1 160 ? 6.529 9.780 5.438 1.00 67.06 160 HIS A O 1
ATOM 1271 N N . SER A 1 161 ? 7.715 11.672 5.589 1.00 68.38 161 SER A N 1
ATOM 1272 C CA . SER A 1 161 ? 8.223 11.467 6.952 1.00 68.38 161 SER A CA 1
ATOM 1273 C C . SER A 1 161 ? 7.229 11.872 8.050 1.00 68.38 161 SER A C 1
ATOM 1275 O O . SER A 1 161 ? 7.574 11.831 9.233 1.00 68.38 161 SER A O 1
ATOM 1277 N N . GLY A 1 162 ? 6.010 12.275 7.675 1.00 78.00 162 GLY A N 1
ATOM 1278 C CA . GLY A 1 162 ? 4.968 12.735 8.584 1.00 78.00 162 GLY A CA 1
ATOM 1279 C C . GLY A 1 162 ? 3.581 12.228 8.198 1.00 78.00 162 GLY A C 1
ATOM 1280 O O . GLY A 1 162 ? 3.409 11.124 7.686 1.00 78.00 162 GLY A O 1
ATOM 1281 N N . GLY A 1 163 ? 2.569 13.034 8.500 1.00 83.25 163 GLY A N 1
ATOM 1282 C CA . GLY A 1 163 ? 1.176 12.718 8.223 1.00 83.25 163 GLY A CA 1
ATOM 1283 C C . GLY A 1 163 ? 0.229 13.424 9.182 1.00 83.25 163 GLY A C 1
ATOM 1284 O O . GLY A 1 163 ? 0.646 14.217 10.031 1.00 83.25 163 GLY A O 1
ATOM 1285 N N . GLN A 1 164 ? -1.057 13.121 9.052 1.00 86.62 164 GLN A N 1
ATOM 1286 C CA . GLN A 1 164 ? -2.114 13.757 9.833 1.00 86.62 164 GLN A CA 1
ATOM 1287 C C . GLN A 1 164 ? -3.044 12.713 10.439 1.00 86.62 164 GLN A C 1
ATOM 1289 O O . GLN A 1 164 ? -3.518 11.818 9.743 1.00 86.62 164 GLN A O 1
ATOM 1294 N N . TRP A 1 165 ? -3.349 12.873 11.728 1.00 92.38 165 TRP A N 1
ATOM 1295 C CA . TRP A 1 165 ? -4.463 12.185 12.374 1.00 92.38 165 TRP A CA 1
ATOM 1296 C C . TRP A 1 165 ? -5.762 12.938 12.103 1.00 92.38 165 TRP A C 1
ATOM 1298 O O . TRP A 1 165 ? -5.838 14.138 12.354 1.00 92.38 165 TRP A O 1
ATOM 1308 N N . CYS A 1 166 ? -6.784 12.220 11.649 1.00 91.38 166 CYS A N 1
ATOM 1309 C CA . CYS A 1 166 ? -8.147 12.724 11.523 1.00 91.38 166 CYS A CA 1
ATOM 1310 C C . CYS A 1 166 ? -9.075 11.874 12.394 1.00 91.38 166 CYS A C 1
ATOM 1312 O O . CYS A 1 166 ? -9.095 10.646 12.286 1.00 91.38 166 CYS A O 1
ATOM 1314 N N . SER A 1 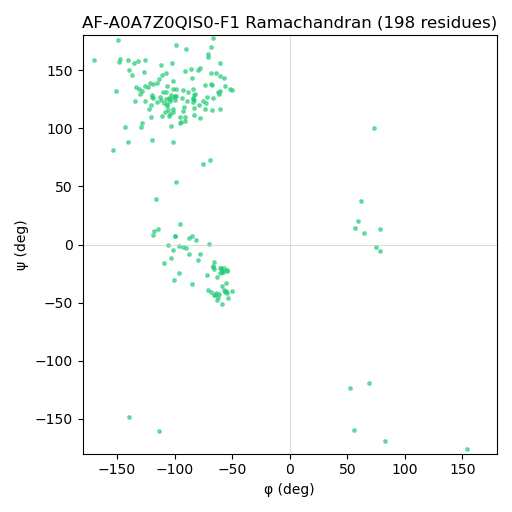167 ? -9.840 12.515 13.267 1.00 91.56 167 SER A N 1
ATOM 1315 C CA . SER A 1 167 ? -10.893 11.889 14.061 1.00 91.56 167 SER A CA 1
ATOM 1316 C C . SER A 1 167 ? -12.206 11.849 13.271 1.00 91.56 167 SER A C 1
ATOM 1318 O O . SER A 1 167 ? -12.473 12.763 12.485 1.00 91.56 167 SER A O 1
ATOM 1320 N N . PRO A 1 168 ? -13.096 10.864 13.510 1.00 88.50 168 PRO A N 1
ATOM 1321 C CA . PRO A 1 168 ? -14.444 10.876 12.934 1.00 88.50 168 PRO A CA 1
ATOM 1322 C C . PRO A 1 168 ? -15.245 12.158 13.225 1.00 88.50 168 PRO A C 1
ATOM 1324 O O . PRO A 1 168 ? -16.171 12.484 12.488 1.00 88.50 168 PRO A O 1
ATOM 1327 N N . ASN A 1 169 ? -14.889 12.900 14.280 1.00 86.50 169 ASN A N 1
ATOM 1328 C CA . ASN A 1 169 ? -15.563 14.141 14.669 1.00 86.50 169 ASN A CA 1
ATOM 1329 C C . ASN A 1 169 ? -15.018 15.400 13.974 1.00 86.50 169 ASN A C 1
ATOM 1331 O O . ASN A 1 169 ? -15.630 16.459 14.099 1.00 86.50 169 ASN A O 1
ATOM 1335 N N . ASP A 1 170 ? -13.910 15.306 13.233 1.00 81.81 170 ASP A N 1
ATOM 1336 C CA . ASP A 1 170 ? -13.280 16.477 12.605 1.00 81.81 170 ASP A CA 1
ATOM 1337 C C . ASP A 1 170 ? -14.016 16.932 11.331 1.00 81.81 170 ASP A C 1
ATOM 1339 O O . ASP A 1 170 ? -13.707 17.978 10.770 1.00 81.81 170 ASP A O 1
ATOM 1343 N N . GLY A 1 171 ? -14.992 16.152 10.850 1.00 80.06 171 GLY A N 1
ATOM 1344 C CA . GLY A 1 171 ? -15.769 16.443 9.638 1.00 80.06 171 GLY A CA 1
ATOM 1345 C C . GLY A 1 171 ? -15.050 16.125 8.321 1.00 80.06 171 GLY A C 1
ATOM 1346 O O . GLY A 1 171 ? -15.666 16.202 7.261 1.00 80.06 171 GLY A O 1
ATOM 1347 N N . PHE A 1 172 ? -13.775 15.731 8.383 1.00 78.88 172 PHE A N 1
ATOM 1348 C CA . PHE A 1 172 ? -12.947 15.389 7.219 1.00 78.88 172 PHE A CA 1
ATOM 1349 C C . PHE A 1 172 ? -12.763 13.880 7.006 1.00 78.88 172 PHE A C 1
ATOM 1351 O O . PHE A 1 172 ? -12.296 13.466 5.950 1.00 78.88 172 PHE A O 1
ATOM 1358 N N . LEU A 1 173 ? -13.140 13.056 7.989 1.00 86.75 173 LEU A N 1
ATOM 1359 C CA . LEU A 1 173 ? -13.121 11.598 7.905 1.00 86.75 173 LEU A CA 1
ATOM 1360 C C . LEU A 1 173 ? -14.556 11.075 7.796 1.00 86.75 173 LEU A C 1
ATOM 1362 O O . LEU A 1 173 ? -15.383 11.351 8.663 1.00 86.75 173 LEU A O 1
ATOM 1366 N N . SER A 1 174 ? -14.841 10.277 6.767 1.00 91.12 174 SER A N 1
ATOM 1367 C CA . SER A 1 174 ? -16.109 9.549 6.661 1.00 91.12 174 SER A CA 1
ATOM 1368 C C . SER A 1 174 ? -15.885 8.049 6.835 1.00 91.12 174 SER A C 1
ATOM 1370 O O . SER A 1 174 ? -14.853 7.514 6.430 1.00 91.12 174 SER A O 1
ATOM 1372 N N . LEU A 1 175 ? -16.858 7.367 7.442 1.00 93.94 175 LEU A N 1
ATOM 1373 C CA . LEU A 1 175 ? -16.828 5.923 7.663 1.00 93.94 175 LEU A CA 1
ATOM 1374 C C . LEU A 1 175 ? -18.002 5.254 6.938 1.00 93.94 175 LEU A C 1
ATOM 1376 O O . LEU A 1 175 ? -19.134 5.737 6.993 1.00 93.94 175 LEU A O 1
ATOM 1380 N N . SER A 1 176 ? -17.743 4.111 6.311 1.00 95.44 176 SER A N 1
ATOM 1381 C CA . SER A 1 176 ? -18.753 3.187 5.792 1.00 95.44 176 SER A CA 1
ATOM 1382 C C . SER A 1 176 ? -18.893 2.030 6.782 1.00 95.44 176 SER A C 1
ATOM 1384 O O . SER A 1 176 ? -18.176 1.036 6.706 1.00 95.44 176 SER A O 1
ATOM 1386 N N . GLY A 1 177 ? -19.765 2.188 7.780 1.00 94.62 177 GLY A N 1
ATOM 1387 C CA . GLY A 1 177 ? -19.759 1.310 8.954 1.00 94.62 177 GLY A CA 1
ATOM 1388 C C . GLY A 1 177 ? -18.507 1.563 9.797 1.00 94.62 177 GLY A C 1
ATOM 1389 O O . GLY A 1 177 ? -18.298 2.679 10.262 1.00 94.62 177 GLY A O 1
ATOM 1390 N N . THR A 1 178 ? -17.671 0.543 9.978 1.00 95.56 178 THR A N 1
ATOM 1391 C CA . THR A 1 178 ? -16.375 0.634 10.675 1.00 95.56 178 THR A CA 1
ATOM 1392 C C . THR A 1 178 ? -15.197 0.904 9.737 1.00 95.56 178 THR A C 1
ATOM 1394 O O . THR A 1 178 ? -14.075 1.060 10.208 1.00 95.56 178 THR A O 1
ATOM 1397 N N . HIS A 1 179 ? -15.443 0.984 8.427 1.00 96.94 179 HIS A N 1
ATOM 1398 C CA . HIS A 1 179 ? -14.410 1.141 7.408 1.00 96.94 179 HIS A CA 1
ATOM 1399 C C . HIS A 1 179 ? -14.157 2.620 7.087 1.00 96.94 179 HIS A C 1
ATOM 1401 O O . HIS A 1 179 ? -15.069 3.289 6.591 1.00 96.94 179 HIS A O 1
ATOM 1407 N N . PRO A 1 180 ? -12.946 3.151 7.314 1.00 95.50 180 PRO A N 1
ATOM 1408 C CA . PRO A 1 180 ? -12.588 4.493 6.870 1.00 95.50 180 PRO A CA 1
ATOM 1409 C C . PRO A 1 180 ? -12.632 4.641 5.353 1.00 95.50 180 PRO A C 1
ATOM 1411 O O . PRO A 1 180 ? -12.041 3.832 4.644 1.00 95.50 180 PRO A O 1
ATOM 1414 N N . ASN A 1 181 ? -13.280 5.689 4.845 1.00 93.00 181 ASN A N 1
ATOM 1415 C CA . ASN A 1 181 ? -13.142 6.075 3.443 1.00 93.00 181 ASN A CA 1
ATOM 1416 C C . ASN A 1 181 ? -11.873 6.918 3.294 1.00 93.00 181 ASN A C 1
ATOM 1418 O O . ASN A 1 181 ? -11.754 7.989 3.892 1.00 93.00 181 ASN A O 1
ATOM 1422 N N . VAL A 1 182 ? -10.930 6.414 2.507 1.00 88.75 182 VAL A N 1
ATOM 1423 C CA . VAL A 1 182 ? -9.622 7.025 2.273 1.00 88.75 182 VAL A CA 1
ATOM 1424 C C . VAL A 1 182 ? -9.531 7.412 0.809 1.00 88.75 182 VAL A C 1
ATOM 1426 O O . VAL A 1 182 ? -9.669 6.557 -0.061 1.00 88.75 182 VAL A O 1
ATOM 1429 N N . TYR A 1 183 ? -9.279 8.687 0.543 1.00 83.31 183 TYR A N 1
ATOM 1430 C CA . TYR A 1 183 ? -9.138 9.206 -0.811 1.00 83.31 183 TYR A CA 1
ATOM 1431 C C . TYR A 1 183 ? -7.657 9.317 -1.166 1.00 83.31 183 TYR A C 1
ATOM 1433 O O . TYR A 1 183 ? -6.865 9.867 -0.393 1.00 83.31 183 TYR A O 1
ATOM 1441 N N . VAL A 1 184 ? -7.280 8.741 -2.304 1.00 75.56 184 VAL A N 1
ATOM 1442 C CA . VAL A 1 184 ? -5.899 8.707 -2.798 1.00 75.56 184 VAL A CA 1
ATOM 1443 C C . VAL A 1 184 ? -5.751 9.726 -3.919 1.00 75.56 184 VAL A C 1
ATOM 1445 O O . VAL A 1 184 ? -6.470 9.647 -4.915 1.00 75.56 184 VAL A O 1
ATOM 1448 N N . ALA A 1 185 ? -4.803 10.653 -3.748 1.00 60.84 185 ALA A N 1
ATOM 1449 C CA . ALA A 1 185 ? -4.465 11.701 -4.717 1.00 60.84 185 ALA A CA 1
ATOM 1450 C C . ALA A 1 185 ? -5.617 12.663 -5.090 1.00 60.84 185 ALA A C 1
ATOM 1452 O O . ALA A 1 185 ? -5.548 13.361 -6.104 1.00 60.84 185 ALA A O 1
ATOM 1453 N N . GLU A 1 186 ? -6.646 12.757 -4.248 1.00 55.19 186 GLU A N 1
ATOM 1454 C CA . GLU A 1 186 ? -7.766 13.686 -4.402 1.00 55.19 186 GLU A CA 1
ATOM 1455 C C . GLU A 1 186 ? -7.594 14.887 -3.464 1.00 55.19 186 GLU A C 1
ATOM 1457 O O . GLU A 1 186 ? -7.342 14.717 -2.276 1.00 55.19 186 GLU A O 1
ATOM 1462 N N . ARG A 1 187 ? -7.791 16.120 -3.952 1.00 52.03 187 ARG A N 1
ATOM 1463 C CA . ARG A 1 187 ? -7.614 17.355 -3.155 1.00 52.03 187 ARG A CA 1
ATOM 1464 C C . ARG A 1 187 ? -8.684 17.541 -2.063 1.00 52.03 187 ARG A C 1
ATOM 1466 O O . ARG A 1 187 ? -9.527 18.436 -2.158 1.00 52.03 187 ARG A O 1
ATOM 1473 N N . VAL A 1 188 ? -8.606 16.744 -1.000 1.00 46.75 188 VAL A N 1
ATOM 1474 C CA . VAL A 1 188 ? -9.418 16.832 0.223 1.00 46.75 188 VAL A CA 1
ATOM 1475 C C . VAL A 1 188 ? -8.529 16.918 1.473 1.00 46.75 188 VAL A C 1
ATOM 1477 O O . VAL A 1 188 ? -7.356 16.560 1.446 1.00 46.75 188 VAL A O 1
ATOM 1480 N N . ALA A 1 189 ? -9.073 17.431 2.583 1.00 45.16 189 ALA A N 1
ATOM 1481 C CA . ALA A 1 189 ? -8.296 17.788 3.779 1.00 45.16 189 ALA A CA 1
ATOM 1482 C C . ALA A 1 189 ? -7.633 16.602 4.522 1.00 45.16 189 ALA A C 1
ATOM 1484 O O . ALA A 1 189 ? -6.679 16.818 5.265 1.00 45.16 189 ALA A O 1
ATOM 1485 N N . CYS A 1 190 ? -8.119 15.370 4.333 1.00 53.91 190 CYS A N 1
ATOM 1486 C CA . CYS A 1 190 ? -7.501 14.134 4.825 1.00 53.91 190 CYS A CA 1
ATOM 1487 C C . CYS A 1 190 ? -7.382 13.157 3.650 1.00 53.91 190 CYS A C 1
ATOM 1489 O O . CYS A 1 190 ? -8.370 12.539 3.257 1.00 53.91 190 CYS A O 1
ATOM 1491 N N . GLN A 1 191 ? -6.186 13.049 3.076 1.00 57.53 191 GLN A N 1
ATOM 1492 C CA . GLN A 1 191 ? -5.905 12.192 1.924 1.00 57.53 191 GLN A CA 1
ATOM 1493 C C . GLN A 1 191 ? -4.608 11.412 2.130 1.00 57.53 191 GLN A C 1
ATOM 1495 O O . GLN A 1 191 ? -3.711 11.859 2.854 1.00 57.53 191 GLN A O 1
ATOM 1500 N N . LEU A 1 192 ? -4.499 10.282 1.434 1.00 51.25 192 LEU A N 1
ATOM 1501 C CA . LEU A 1 192 ? -3.199 9.706 1.106 1.00 51.25 192 LEU A CA 1
ATOM 1502 C C . LEU A 1 192 ? -2.632 10.481 -0.089 1.00 51.25 192 LEU A C 1
ATOM 1504 O O . LEU A 1 192 ? -3.263 10.532 -1.150 1.00 51.25 192 LEU A O 1
ATOM 1508 N N . SER A 1 193 ? -1.467 11.104 0.077 1.00 50.91 193 SER A N 1
ATOM 1509 C CA . SER A 1 193 ? -0.806 11.840 -1.002 1.00 50.91 193 SER A CA 1
ATOM 1510 C C . SER A 1 193 ? 0.214 10.948 -1.712 1.00 50.91 193 SER A C 1
ATOM 1512 O O . SER A 1 193 ? 1.303 10.754 -1.193 1.00 50.91 193 SER A O 1
ATOM 1514 N N . GLY A 1 194 ? -0.112 10.479 -2.918 1.00 42.31 194 GLY A N 1
ATOM 1515 C CA . GLY A 1 194 ? 0.852 9.854 -3.843 1.00 42.31 194 GLY A CA 1
ATOM 1516 C C . GLY A 1 194 ? 1.429 10.829 -4.883 1.00 42.31 194 GLY A C 1
ATOM 1517 O O . GLY A 1 194 ? 1.866 10.424 -5.957 1.00 42.31 194 GLY A O 1
ATOM 1518 N N . ARG A 1 195 ? 1.319 12.148 -4.652 1.00 43.19 195 ARG A N 1
ATOM 1519 C CA . ARG A 1 195 ? 1.884 13.181 -5.538 1.00 43.19 195 ARG A CA 1
ATOM 1520 C C . ARG A 1 195 ? 2.600 14.247 -4.731 1.00 43.19 195 ARG A C 1
ATOM 1522 O O . ARG A 1 195 ? 1.998 14.913 -3.891 1.00 43.19 195 ARG A O 1
ATOM 1529 N N . GLU A 1 196 ? 3.868 14.434 -5.058 1.00 41.38 196 GLU A N 1
ATOM 1530 C CA . GLU A 1 196 ? 4.741 15.447 -4.485 1.00 41.38 196 GLU A CA 1
ATOM 1531 C C . GLU A 1 196 ? 4.299 16.852 -4.901 1.00 41.38 196 GLU A C 1
ATOM 1533 O O . GLU A 1 196 ? 4.359 17.238 -6.070 1.00 41.38 196 GLU A O 1
ATOM 1538 N N . GLN A 1 197 ? 3.888 17.644 -3.915 1.00 36.41 197 GLN A N 1
ATOM 1539 C CA . GLN A 1 197 ? 3.930 19.099 -3.994 1.00 36.41 197 GLN A CA 1
ATOM 1540 C C . GLN A 1 197 ? 4.838 19.586 -2.869 1.00 36.41 197 GLN A C 1
ATOM 1542 O O . GLN A 1 197 ? 4.392 19.810 -1.747 1.00 36.41 197 GLN A O 1
ATOM 1547 N N . GLN A 1 198 ? 6.134 19.717 -3.154 1.00 29.09 198 GLN A N 1
ATOM 1548 C CA . GLN A 1 198 ? 7.029 20.438 -2.256 1.00 29.09 198 GLN A CA 1
ATOM 1549 C C . GLN A 1 198 ? 6.802 21.935 -2.482 1.00 29.09 198 GLN A C 1
ATOM 1551 O O . GLN A 1 198 ? 7.139 22.479 -3.533 1.00 29.09 198 GLN A O 1
ATOM 1556 N N . HIS A 1 199 ? 6.176 22.599 -1.512 1.00 26.00 199 HIS A N 1
ATOM 1557 C CA . HIS A 1 199 ? 6.140 24.056 -1.451 1.00 26.00 199 HIS A CA 1
ATOM 1558 C C . HIS A 1 199 ? 7.436 24.531 -0.785 1.00 26.00 199 HIS A C 1
ATOM 1560 O O . HIS A 1 199 ? 7.641 24.282 0.405 1.00 26.00 199 HIS A O 1
ATOM 1566 N N . LEU A 1 200 ? 8.308 25.183 -1.557 1.00 25.81 200 LEU A N 1
ATOM 1567 C CA . LEU A 1 200 ? 9.456 25.945 -1.056 1.00 25.81 200 LEU A CA 1
ATOM 1568 C C . LEU A 1 200 ? 9.202 27.445 -1.218 1.00 25.81 200 LEU A C 1
ATOM 1570 O O . LEU A 1 200 ? 8.695 27.850 -2.289 1.00 25.81 200 LEU A O 1
#

pLDDT: mean 83.82, std 15.11, range [25.81, 97.88]

Nearest PDB structures (foldseek):
  6d89-assembly1_B  TM=2.488E-01  e=5.253E-01  Bacteroides uniformis
  6d1n-assembly1_A  TM=2.412E-01  e=7.873E-01  Bacteroides uniformis
  3ejv-assembly1_A  TM=2.623E-01  e=2.361E+00  Novosphingobium aromaticivorans DSM 12444